Protein AF-A0A5M9MRQ1-F1 (afdb_monomer)

Nearest PDB structures (foldsee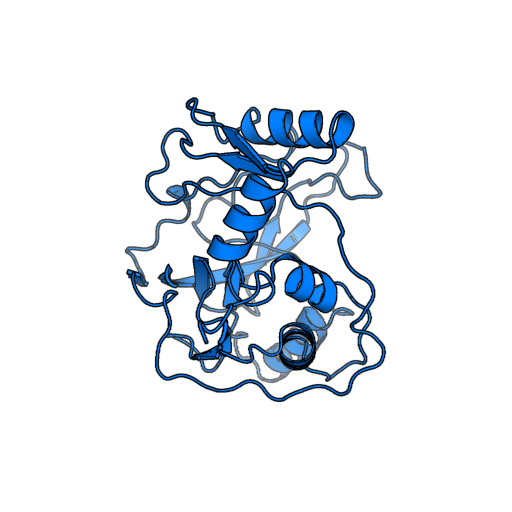k):
  7ney-assembly1_B  TM=8.720E-01  e=8.510E-22  Trichoderma atroviride IMI 206040
  7nf1-assembly1_B  TM=8.978E-01  e=4.263E-21  Trichoderma atroviride IMI 206040
  6evd-assembly1_A-2  TM=9.039E-01  e=3.731E-20  Aspergillus niger CBS 513.88
  6ev8-assembly1_A  TM=8.913E-01  e=5.086E-20  Aspergillus niger CBS 513.88
  8oeo-assembly1_A-2  TM=8.906E-01  e=6.126E-20  Aspergillus niger CBS 513.88

Foldseek 3Di:
DPPPQDLLAALVVVQVVCVVVVLEDEDADEAELEPRVLVVVVVCVVPPQGWYFAQHYPQAPQDSGDIDHDADDDDQPPDDFAAFDEDAAFQLAVDKDFDPSDDPVNDSQYDNDPLFPDDAPDPRWRFDDQDCVDLSNVVCVVCVVVVHWAKDKDFASARNPNQLVVLSVDPDDPPDDSLRSSCRVSVHRYWYADPPDRDTDHRNGSKMFTDTWDPPDWDWGTDDADPPRPDSPDDTDTGIIDDGGMMTD

Mean predicted aligned error: 10.41 Å

Sequence (249 aa):
MEDDISAARDHRQFLQELDDEGELLTITKEVDSDVELVAIVRRVYELEERALLFNNLKGCEMLDYFLSLGPRINEAKTKDPTSCQKLLTGSVKEHIIRGDDIDLTALPIPFLHEDDGGKVPVNREPAGPVIPKQDIGVIFDLWKEKVEDMPWALCFGVPSASAARMVCGMPIPKWTNEPEFISTLTNAPVNVKCETNDLWVPTNAEIVFEGIISIQETAPEGIRPNITDCSSSGRQREWRIFKVNVITY

Structure (mmCIF, N/CA/C/O backbone):
data_AF-A0A5M9MRQ1-F1
#
_entry.id   AF-A0A5M9MRQ1-F1
#
loop_
_atom_site.group_PDB
_atom_site.id
_atom_site.type_symbol
_atom_site.label_atom_id
_atom_site.label_alt_id
_atom_site.label_comp_id
_atom_site.label_asym_id
_atom_site.label_entity_id
_atom_site.label_seq_id
_atom_site.pdbx_PDB_ins_code
_atom_site.Cartn_x
_atom_site.Cartn_y
_atom_site.Cartn_z
_atom_site.occupancy
_atom_site.B_iso_or_equiv
_atom_site.auth_seq_id
_atom_site.auth_comp_id
_atom_site.auth_asym_id
_atom_site.auth_atom_id
_atom_site.pdbx_PDB_model_num
ATOM 1 N N . MET A 1 1 ? -2.745 -15.131 31.866 1.00 29.27 1 MET A N 1
ATOM 2 C CA . MET A 1 1 ? -2.026 -13.938 31.391 1.00 29.27 1 MET A CA 1
ATOM 3 C C . MET A 1 1 ? -2.348 -13.884 29.925 1.00 29.27 1 MET A C 1
ATOM 5 O O . MET A 1 1 ? -1.801 -14.688 29.187 1.00 29.27 1 MET A O 1
ATOM 9 N N . GLU A 1 2 ? -3.387 -13.130 29.582 1.00 31.34 2 GLU A N 1
ATOM 10 C CA . GLU A 1 2 ? -3.770 -12.903 28.190 1.00 31.34 2 GLU A CA 1
ATOM 11 C C . GLU A 1 2 ? -2.640 -12.116 27.532 1.00 31.34 2 GLU A C 1
ATOM 13 O O . GLU A 1 2 ? -2.171 -11.125 28.092 1.00 31.34 2 GLU A O 1
ATOM 18 N N . ASP A 1 3 ? -2.141 -12.637 26.413 1.00 35.50 3 ASP A N 1
ATOM 19 C CA . ASP A 1 3 ? -1.211 -11.927 25.550 1.00 35.50 3 ASP A CA 1
ATOM 20 C C . ASP A 1 3 ? -1.960 -10.718 24.988 1.00 35.50 3 ASP A C 1
ATOM 22 O O . ASP A 1 3 ? -2.710 -10.833 24.022 1.00 35.50 3 ASP A O 1
ATOM 26 N N . ASP A 1 4 ? -1.796 -9.576 25.650 1.00 39.16 4 ASP A N 1
ATOM 27 C CA . ASP A 1 4 ? -2.239 -8.273 25.172 1.00 39.16 4 ASP A CA 1
ATOM 28 C C . ASP A 1 4 ? -1.452 -7.987 23.884 1.00 39.16 4 ASP A C 1
ATOM 30 O O . ASP A 1 4 ? -0.292 -7.552 23.893 1.00 39.16 4 ASP A O 1
ATOM 34 N N . ILE A 1 5 ? -2.023 -8.381 22.743 1.00 49.31 5 ILE A N 1
ATOM 35 C CA . ILE A 1 5 ? -1.571 -7.885 21.446 1.00 49.31 5 ILE A CA 1
ATOM 36 C C . ILE A 1 5 ? -1.708 -6.361 21.578 1.00 49.31 5 ILE A C 1
ATOM 38 O O . ILE A 1 5 ? -2.665 -5.879 22.152 1.00 49.31 5 ILE A O 1
ATOM 42 N N . SER A 1 6 ? -0.693 -5.586 21.225 1.00 56.53 6 SER A N 1
ATOM 43 C CA . SER A 1 6 ? -0.776 -4.122 21.315 1.00 56.53 6 SER A CA 1
ATOM 44 C C . SER A 1 6 ? -1.287 -3.603 19.974 1.00 56.53 6 SER A C 1
ATOM 46 O O . SER A 1 6 ? -0.898 -4.175 18.957 1.00 56.53 6 SER A O 1
ATOM 48 N N . ALA A 1 7 ? -2.030 -2.492 19.911 1.00 53.47 7 ALA A N 1
ATOM 49 C CA . ALA A 1 7 ? -2.327 -1.799 18.647 1.00 53.47 7 ALA A CA 1
ATOM 50 C C . ALA A 1 7 ? -1.111 -1.521 17.752 1.00 53.47 7 ALA A C 1
ATOM 52 O O . ALA A 1 7 ? -1.227 -1.375 16.534 1.00 53.47 7 ALA A O 1
ATOM 53 N N . ALA A 1 8 ? 0.091 -1.480 18.329 1.00 53.47 8 ALA A N 1
ATOM 54 C CA . ALA A 1 8 ? 1.321 -1.426 17.555 1.00 53.47 8 ALA A CA 1
ATOM 55 C C . ALA A 1 8 ? 1.511 -2.658 16.647 1.00 53.47 8 ALA A C 1
ATOM 57 O O . ALA A 1 8 ? 2.372 -2.639 15.782 1.00 53.47 8 ALA A O 1
ATOM 58 N N . ARG A 1 9 ? 0.763 -3.743 16.836 1.00 59.22 9 ARG A N 1
ATOM 59 C CA . ARG A 1 9 ? 0.973 -5.047 16.198 1.00 59.22 9 ARG A CA 1
ATOM 60 C C . ARG A 1 9 ? -0.157 -5.462 15.267 1.00 59.22 9 ARG A C 1
ATOM 62 O O . ARG A 1 9 ? 0.073 -6.328 14.431 1.00 59.22 9 ARG A O 1
ATOM 69 N N . ASP A 1 10 ? -1.335 -4.860 15.399 1.00 66.88 10 ASP A N 1
ATOM 70 C CA . ASP A 1 10 ? -2.513 -5.221 14.619 1.00 66.88 10 ASP A CA 1
ATOM 71 C C . ASP A 1 10 ? -3.361 -3.991 14.282 1.00 66.88 10 ASP A C 1
ATOM 73 O O . ASP A 1 10 ? -3.614 -3.134 15.131 1.00 66.88 10 ASP A O 1
ATOM 77 N N . HIS A 1 11 ? -3.773 -3.882 13.019 1.00 69.94 11 HIS A N 1
ATOM 78 C CA . HIS A 1 11 ? -4.502 -2.712 12.552 1.00 69.94 11 HIS A CA 1
ATOM 79 C C . HIS A 1 11 ? -5.938 -2.651 13.079 1.00 69.94 11 HIS A C 1
ATOM 81 O O . HIS A 1 11 ? -6.413 -1.572 13.437 1.00 69.94 11 HIS A O 1
ATOM 87 N N . ARG A 1 12 ? -6.604 -3.804 13.180 1.00 73.12 12 ARG A N 1
ATOM 88 C CA . ARG A 1 12 ? -7.979 -3.911 13.676 1.00 73.12 12 ARG A CA 1
ATOM 89 C C . ARG A 1 12 ? -8.026 -3.623 15.166 1.00 73.12 12 ARG A C 1
ATOM 91 O O . ARG A 1 12 ? -8.925 -2.933 15.634 1.00 73.12 12 ARG A O 1
ATOM 98 N N . GLN A 1 13 ? -7.012 -4.070 15.902 1.00 71.19 13 GLN A N 1
ATOM 99 C CA . GLN A 1 13 ? -6.881 -3.706 17.306 1.00 71.19 13 GLN A CA 1
ATOM 100 C C . GLN A 1 13 ? -6.636 -2.207 17.505 1.00 71.19 13 GLN A C 1
ATOM 102 O O . GLN A 1 13 ? -7.212 -1.606 18.405 1.00 71.19 13 GLN A O 1
ATOM 107 N N . PHE A 1 14 ? -5.824 -1.585 16.650 1.00 72.38 14 PHE A N 1
ATOM 108 C CA . PHE A 1 14 ? -5.591 -0.145 16.715 1.00 72.38 14 PHE A CA 1
ATOM 109 C C . PHE A 1 14 ? -6.870 0.678 16.515 1.00 72.38 14 PHE A C 1
ATOM 111 O O . PHE A 1 14 ? -7.066 1.672 17.207 1.00 72.38 14 PHE A O 1
ATOM 118 N N . LEU A 1 15 ? -7.770 0.254 15.627 1.00 72.62 15 LEU A N 1
ATOM 119 C CA . LEU A 1 15 ? -9.094 0.873 15.519 1.00 72.62 15 LEU A CA 1
ATOM 120 C C . LEU A 1 15 ? -9.912 0.743 16.797 1.00 72.62 15 LEU A C 1
ATOM 122 O O . LEU A 1 15 ? -10.552 1.710 17.194 1.00 72.62 15 LEU A O 1
ATOM 126 N N . GLN A 1 16 ? -9.905 -0.443 17.409 1.00 75.50 16 GLN A N 1
ATOM 127 C CA . GLN A 1 16 ? -10.651 -0.682 18.637 1.00 75.50 16 GLN A CA 1
ATOM 128 C C . GLN A 1 16 ? -10.146 0.231 19.757 1.00 75.50 16 GLN A C 1
ATOM 130 O O . GLN A 1 16 ? -10.952 0.849 20.439 1.00 75.50 16 GLN A O 1
ATOM 135 N N . GLU A 1 17 ? -8.826 0.390 19.889 1.00 73.44 17 GLU A N 1
ATOM 136 C CA . GLU A 1 17 ? -8.241 1.327 20.854 1.00 73.44 17 GLU A CA 1
ATOM 137 C C . GLU A 1 17 ? -8.656 2.783 20.568 1.00 73.44 17 GLU A C 1
ATOM 139 O O . GLU A 1 17 ? -9.006 3.509 21.496 1.00 73.44 17 GLU A O 1
ATOM 144 N N . LEU A 1 18 ? -8.688 3.216 19.298 1.00 73.19 18 LEU A N 1
ATOM 145 C CA . LEU A 1 18 ? -9.178 4.556 18.944 1.00 73.19 18 LEU A CA 1
ATOM 146 C C . LEU A 1 18 ? -10.666 4.751 19.277 1.00 73.19 18 LEU A C 1
ATOM 148 O O . LEU A 1 18 ? -11.059 5.850 19.673 1.00 73.19 18 LEU A O 1
ATOM 152 N N . ASP A 1 19 ? -11.497 3.723 19.096 1.00 79.44 19 ASP A N 1
ATOM 153 C CA . ASP A 1 19 ? -12.924 3.759 19.441 1.00 79.44 19 ASP A CA 1
ATOM 154 C C . ASP A 1 19 ? -13.119 3.835 20.962 1.00 79.44 19 ASP A C 1
ATOM 156 O O . ASP A 1 19 ? -13.839 4.705 21.458 1.00 79.44 19 ASP A O 1
ATOM 160 N N . ASP A 1 20 ? -12.386 3.006 21.710 1.00 77.19 20 ASP A N 1
ATOM 161 C CA . ASP A 1 20 ? -12.406 2.970 23.174 1.00 77.19 20 ASP A CA 1
ATOM 162 C C . ASP A 1 20 ? -11.948 4.309 23.791 1.00 77.19 20 ASP A C 1
ATOM 164 O O . ASP A 1 20 ? -12.478 4.748 24.817 1.00 77.19 20 ASP A O 1
ATOM 168 N N . GLU A 1 21 ? -10.991 4.992 23.154 1.00 75.31 21 GLU A N 1
ATOM 169 C CA . GLU A 1 21 ? -10.500 6.316 23.558 1.00 75.31 21 GLU A CA 1
ATOM 170 C C . GLU A 1 21 ? -11.383 7.483 23.062 1.00 75.31 21 GLU A C 1
ATOM 172 O O . GLU A 1 21 ? -11.185 8.633 23.468 1.00 75.31 21 GLU A O 1
ATOM 177 N N . GLY A 1 22 ? -12.385 7.219 22.213 1.00 78.06 22 GLY A N 1
ATOM 178 C CA . GLY A 1 22 ? -13.244 8.249 21.619 1.00 78.06 22 GLY A CA 1
ATOM 179 C C . GLY A 1 22 ? -12.525 9.147 20.601 1.00 78.06 22 GLY A C 1
ATO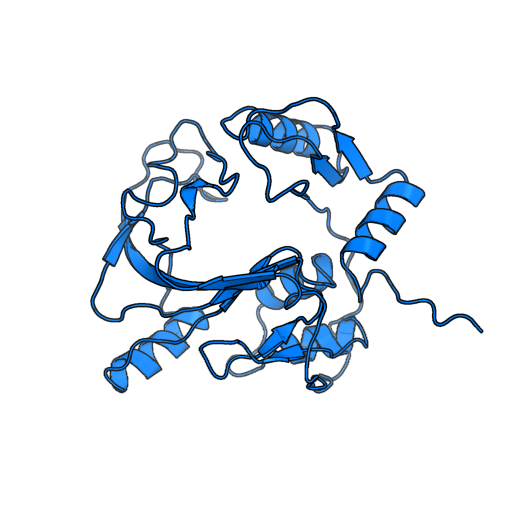M 180 O O . GLY A 1 22 ? -12.924 10.302 20.389 1.00 78.06 22 GLY A O 1
ATOM 181 N N . GLU A 1 23 ? -11.453 8.629 19.997 1.00 76.19 23 GLU A N 1
ATOM 182 C CA . GLU A 1 23 ? -10.672 9.248 18.920 1.00 76.19 23 GLU A CA 1
ATOM 183 C C . GLU A 1 23 ? -11.103 8.758 17.523 1.00 76.19 23 GLU A C 1
ATOM 185 O O . GLU A 1 23 ? -10.659 9.327 16.524 1.00 76.19 23 GLU A O 1
ATOM 190 N N . LEU A 1 24 ? -11.996 7.762 17.434 1.00 76.88 24 LEU A N 1
ATOM 191 C CA . LEU A 1 24 ? -12.578 7.259 16.185 1.00 76.88 24 LEU A CA 1
ATOM 192 C C . LEU A 1 24 ? -14.003 7.784 15.955 1.00 76.88 24 LEU A C 1
ATOM 194 O O . LEU A 1 24 ? -14.858 7.750 16.839 1.00 76.88 24 LEU A O 1
ATOM 198 N N . LEU A 1 25 ? -14.285 8.237 14.735 1.00 81.19 25 LEU A N 1
ATOM 199 C CA . LEU A 1 25 ? -15.628 8.558 14.262 1.00 81.19 25 LEU A CA 1
ATOM 200 C C . LEU A 1 25 ? -16.034 7.577 13.162 1.00 81.19 25 LEU A C 1
ATOM 202 O O . LEU A 1 25 ? -15.549 7.645 12.031 1.00 81.19 25 LEU A O 1
ATOM 206 N N . THR A 1 26 ? -16.979 6.703 13.490 1.00 84.88 26 THR A N 1
ATOM 207 C CA . THR A 1 26 ? -17.527 5.724 12.548 1.00 84.88 26 THR A CA 1
ATOM 208 C C . THR A 1 26 ? -18.715 6.304 11.781 1.00 84.88 26 THR A C 1
ATOM 210 O O . THR A 1 26 ? -19.747 6.666 12.351 1.00 84.88 26 THR A O 1
ATOM 213 N N . ILE A 1 27 ? -18.582 6.370 10.460 1.00 85.00 27 ILE A N 1
ATOM 214 C CA . ILE A 1 27 ? -19.580 6.850 9.510 1.00 85.00 27 ILE A CA 1
ATOM 215 C C . ILE A 1 27 ? -20.246 5.633 8.867 1.00 85.00 27 ILE A C 1
ATOM 217 O O . ILE A 1 27 ? -19.658 4.920 8.058 1.00 85.00 27 ILE A O 1
ATOM 221 N N . THR A 1 28 ? -21.501 5.398 9.245 1.00 87.06 28 THR A N 1
ATOM 222 C CA . THR A 1 28 ? -22.313 4.266 8.763 1.00 87.06 28 THR A CA 1
ATOM 223 C C . THR A 1 28 ? -23.277 4.639 7.641 1.00 87.06 28 THR A C 1
ATOM 225 O O . THR A 1 28 ? -23.884 3.766 7.020 1.00 87.06 28 THR A O 1
ATOM 228 N N . LYS A 1 29 ? -23.459 5.940 7.388 1.00 89.44 29 LYS A N 1
ATOM 229 C CA . LYS A 1 29 ? -24.236 6.412 6.240 1.00 89.44 29 LYS A CA 1
ATOM 230 C C . LYS A 1 29 ? -23.478 6.084 4.960 1.00 89.44 29 LYS A C 1
ATOM 232 O O . LYS A 1 29 ? -22.255 6.150 4.958 1.00 89.44 29 LYS A O 1
ATOM 237 N N . GLU A 1 30 ? -24.220 5.759 3.904 1.00 87.81 30 GLU A N 1
ATOM 238 C CA . GLU A 1 30 ? -23.642 5.624 2.568 1.00 87.81 30 GLU A CA 1
ATOM 239 C C . GLU A 1 30 ? -22.972 6.945 2.181 1.00 87.81 30 GLU A C 1
ATOM 241 O O . GLU A 1 30 ? -23.600 8.003 2.279 1.00 87.81 30 GLU A O 1
ATOM 246 N N . VAL A 1 31 ? -21.703 6.866 1.793 1.00 84.94 31 VAL A N 1
ATOM 247 C CA . VAL A 1 31 ? -20.886 7.995 1.348 1.00 84.94 31 VAL A CA 1
ATOM 248 C C . VAL A 1 31 ? -20.383 7.703 -0.059 1.00 84.94 31 VAL A C 1
ATOM 250 O O . VAL A 1 31 ? -19.938 6.592 -0.363 1.00 84.94 31 VAL A O 1
ATOM 253 N N . ASP A 1 32 ? -20.452 8.702 -0.930 1.00 82.81 32 ASP A N 1
ATOM 254 C CA . ASP A 1 32 ? -19.836 8.638 -2.247 1.00 82.81 32 ASP A CA 1
ATOM 255 C C . ASP A 1 32 ? -18.309 8.779 -2.111 1.00 82.81 32 ASP A C 1
ATOM 257 O O . ASP A 1 32 ? -17.797 9.693 -1.454 1.00 82.81 32 ASP A O 1
ATOM 261 N N . SER A 1 33 ? -17.551 7.861 -2.719 1.00 73.94 33 SER A N 1
ATOM 262 C CA . SER A 1 33 ? -16.085 7.941 -2.713 1.00 73.94 33 SER A CA 1
ATOM 263 C C . SER A 1 33 ? -15.585 9.196 -3.430 1.00 73.94 33 SER A C 1
ATOM 265 O O . SER A 1 33 ? -14.482 9.671 -3.157 1.00 73.94 33 SER A O 1
ATOM 267 N N . ASP A 1 34 ? -16.383 9.733 -4.356 1.00 71.44 34 ASP A N 1
ATOM 268 C CA . ASP A 1 34 ? -15.997 10.858 -5.190 1.00 71.44 34 ASP A CA 1
ATOM 269 C C . ASP A 1 34 ? -16.382 12.163 -4.527 1.00 71.44 34 ASP A C 1
ATOM 271 O O . ASP A 1 34 ? -17.561 12.477 -4.379 1.00 71.44 34 ASP A O 1
ATOM 275 N N . VAL A 1 35 ? -15.365 12.958 -4.187 1.00 71.38 35 VAL A N 1
ATOM 276 C CA . VAL A 1 35 ? -15.488 14.303 -3.609 1.00 71.38 35 VAL A CA 1
ATOM 277 C C . VAL A 1 35 ? -16.080 14.312 -2.194 1.00 71.38 35 VAL A C 1
ATOM 279 O O . VAL A 1 35 ? -15.499 14.958 -1.327 1.00 71.38 35 VAL A O 1
A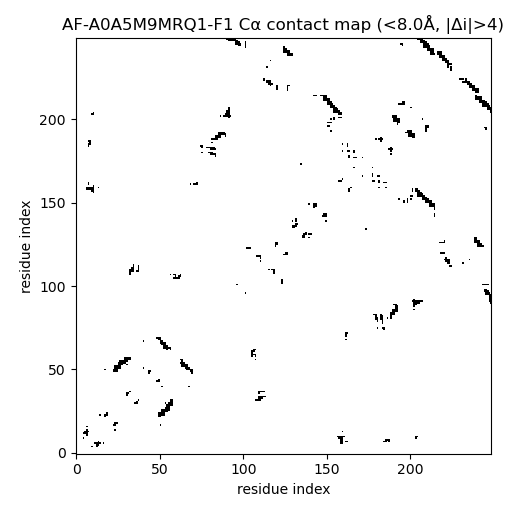TOM 282 N N . GLU A 1 36 ? -17.171 13.591 -1.914 1.00 81.00 36 GLU A N 1
ATOM 283 C CA . GLU A 1 36 ? -17.847 13.576 -0.611 1.00 81.00 36 GLU A CA 1
ATOM 284 C C . GLU A 1 36 ? -16.951 12.994 0.484 1.00 81.00 36 GLU A C 1
ATOM 286 O O . GLU A 1 36 ? -16.705 13.674 1.483 1.00 81.00 36 GLU A O 1
ATOM 291 N N . LEU A 1 37 ? -16.392 11.796 0.277 1.00 79.75 37 LEU A N 1
ATOM 292 C CA . LEU A 1 37 ? -15.438 11.187 1.210 1.00 79.75 37 LEU A CA 1
ATOM 293 C C . LEU A 1 37 ? -14.309 12.161 1.563 1.00 79.75 37 LEU A C 1
ATOM 295 O O . LEU A 1 37 ? -14.015 12.395 2.736 1.00 79.75 37 LEU A O 1
ATOM 299 N N . VAL A 1 38 ? -13.698 12.780 0.552 1.00 74.38 38 VAL A N 1
ATOM 300 C CA . VAL A 1 38 ? -12.529 13.646 0.750 1.00 74.38 38 VAL A CA 1
ATOM 301 C C . VAL A 1 38 ? -12.910 14.991 1.359 1.00 74.38 38 VAL A C 1
ATOM 303 O O . VAL A 1 38 ? -12.168 15.516 2.189 1.00 74.38 38 VAL A O 1
ATOM 306 N N . ALA A 1 39 ? -14.090 15.521 1.039 1.00 81.19 39 ALA A N 1
ATOM 307 C CA . ALA A 1 39 ? -14.635 16.705 1.688 1.00 81.19 39 ALA A CA 1
ATOM 308 C C . ALA A 1 39 ? -14.882 16.458 3.182 1.00 81.19 39 ALA A C 1
ATOM 310 O O . ALA A 1 39 ? -14.535 17.312 3.999 1.00 81.19 39 ALA A O 1
ATOM 311 N N . ILE A 1 40 ? -15.418 15.287 3.550 1.00 82.31 40 ILE A N 1
ATOM 312 C CA . ILE A 1 40 ? -15.607 14.893 4.951 1.00 82.31 40 ILE A CA 1
ATOM 313 C C . ILE A 1 40 ? -14.248 14.779 5.649 1.00 82.31 40 ILE A C 1
ATOM 315 O O . ILE A 1 40 ? -14.048 15.414 6.684 1.00 82.31 40 ILE A O 1
ATOM 319 N N . VAL A 1 41 ? -13.298 14.038 5.067 1.00 77.75 41 VAL A N 1
ATOM 320 C CA . VAL A 1 41 ? -11.943 13.863 5.622 1.00 77.75 41 VAL A CA 1
ATOM 321 C C . VAL A 1 41 ? -11.260 15.208 5.841 1.00 77.75 41 VAL A C 1
ATOM 323 O O . VAL A 1 41 ? -10.746 15.471 6.928 1.00 77.75 41 VAL A O 1
ATOM 326 N N . ARG A 1 42 ? -11.291 16.090 4.839 1.00 76.38 42 ARG A N 1
ATOM 327 C CA . ARG A 1 42 ? -10.701 17.426 4.928 1.00 76.38 42 ARG A CA 1
ATOM 328 C C . ARG A 1 42 ? -11.385 18.271 5.995 1.00 76.38 42 ARG A C 1
ATOM 330 O O . ARG A 1 42 ? -10.707 18.937 6.769 1.00 76.38 42 ARG A O 1
ATOM 337 N N . ARG A 1 43 ? -12.718 18.247 6.051 1.00 81.31 43 ARG A N 1
ATOM 338 C CA . ARG A 1 43 ? -13.480 19.040 7.016 1.00 81.31 43 ARG A CA 1
ATOM 339 C C . ARG A 1 43 ? -13.216 18.598 8.447 1.00 81.31 43 ARG A C 1
ATOM 341 O O . ARG A 1 43 ? -13.120 19.453 9.321 1.00 81.31 43 ARG A O 1
ATOM 348 N N . VAL A 1 44 ? -13.105 17.293 8.671 1.00 76.06 44 VAL A N 1
ATOM 349 C CA . VAL A 1 44 ? -12.745 16.734 9.973 1.00 76.06 44 VAL A CA 1
ATOM 350 C C . VAL A 1 44 ? -11.326 17.158 10.302 1.00 76.06 44 VAL A C 1
ATOM 352 O O . VAL A 1 44 ? -11.158 17.856 11.283 1.00 76.06 44 VAL A O 1
ATOM 355 N N . TYR A 1 45 ? -10.352 16.952 9.414 1.00 70.00 45 TYR A N 1
ATOM 356 C CA . TYR A 1 45 ? -8.977 17.415 9.635 1.00 70.00 45 TYR A CA 1
ATOM 357 C C . TYR A 1 45 ? -8.864 18.918 9.980 1.00 70.00 45 TYR A C 1
ATOM 359 O O . TYR A 1 45 ? -8.041 19.307 10.801 1.00 70.00 45 TYR A O 1
ATOM 367 N N . GLU A 1 46 ? -9.690 19.778 9.374 1.00 74.62 46 GLU A N 1
ATOM 368 C CA . GLU A 1 46 ? -9.719 21.224 9.653 1.00 74.62 46 GLU A CA 1
ATOM 369 C C . GLU A 1 46 ? -10.397 21.602 10.985 1.00 74.62 46 GLU A C 1
ATOM 371 O O . GLU A 1 46 ? -10.125 22.681 11.516 1.00 74.62 46 GLU A O 1
ATOM 376 N N . LEU A 1 47 ? -11.315 20.778 11.498 1.00 74.19 47 LEU A N 1
ATOM 377 C CA . LEU A 1 47 ? -12.139 21.093 12.672 1.00 74.19 47 LEU A CA 1
ATOM 378 C C . LEU A 1 47 ? -11.791 20.281 13.922 1.00 74.19 47 LEU A C 1
ATOM 380 O O . LEU A 1 47 ? -11.960 20.773 15.037 1.00 74.19 47 LEU A O 1
ATOM 384 N N . GLU A 1 48 ? -11.405 19.026 13.738 1.00 65.88 48 GLU A N 1
ATOM 385 C CA . GLU A 1 48 ? -11.390 17.981 14.749 1.00 65.88 48 GLU A CA 1
ATOM 386 C C . GLU A 1 48 ? -10.338 16.921 14.385 1.00 65.88 48 GLU A C 1
ATOM 388 O O . GLU A 1 48 ? -10.413 16.261 13.355 1.00 65.88 48 GLU A O 1
ATOM 393 N N . GLU A 1 49 ? -9.344 16.715 15.245 1.00 66.44 49 GLU A N 1
ATOM 394 C CA . GLU A 1 49 ? -8.230 15.786 14.989 1.00 66.44 49 GLU A CA 1
ATOM 395 C C . GLU A 1 49 ? -8.599 14.316 15.280 1.00 66.44 49 GLU A C 1
ATOM 397 O O . GLU A 1 49 ? -7.809 13.569 15.852 1.00 66.44 49 GLU A O 1
ATOM 402 N N . ARG A 1 50 ? -9.815 13.893 14.912 1.00 70.19 50 ARG A N 1
ATOM 403 C CA . ARG A 1 50 ? -10.284 12.509 15.076 1.00 70.19 50 ARG A CA 1
ATOM 404 C C . ARG A 1 50 ? -10.074 11.681 13.817 1.00 70.19 50 ARG A C 1
ATOM 406 O O . ARG A 1 50 ? -10.136 12.183 12.693 1.00 70.19 50 ARG A O 1
ATOM 413 N N . ALA A 1 51 ? -9.866 10.389 14.024 1.00 73.94 51 ALA A N 1
ATOM 414 C CA . ALA A 1 51 ? -9.812 9.414 12.957 1.00 73.94 51 ALA A CA 1
ATOM 415 C C . ALA A 1 51 ? -11.219 9.130 12.415 1.00 73.94 51 ALA A C 1
ATOM 417 O O . ALA A 1 51 ? -12.197 9.164 13.158 1.00 73.94 51 ALA A O 1
ATOM 418 N N . LEU A 1 52 ? -11.329 8.848 11.118 1.00 77.25 52 LEU A N 1
ATOM 419 C CA . LEU A 1 52 ? -12.597 8.505 10.467 1.00 77.25 52 LEU A CA 1
ATOM 420 C C . LEU A 1 52 ? -12.592 7.051 10.024 1.00 77.25 52 LEU A C 1
ATOM 422 O O . LEU A 1 52 ? -11.579 6.593 9.514 1.00 77.25 52 LEU A O 1
ATOM 426 N N . LEU A 1 53 ? -13.726 6.370 10.157 1.00 81.00 53 LEU A N 1
ATOM 427 C CA . LEU A 1 53 ? -13.955 5.031 9.620 1.00 81.00 53 LEU A CA 1
ATOM 428 C C . LEU A 1 53 ? -15.242 5.031 8.786 1.00 81.00 53 LEU A C 1
ATOM 430 O O . LEU A 1 53 ? -16.291 5.419 9.293 1.00 81.00 53 LEU A O 1
ATOM 434 N N . PHE A 1 54 ? -15.179 4.617 7.518 1.00 82.81 54 PHE A N 1
ATOM 435 C CA . PHE A 1 54 ? -16.317 4.619 6.588 1.00 82.81 54 PHE A CA 1
ATOM 436 C C . PHE A 1 54 ? -16.770 3.194 6.258 1.00 82.81 54 PHE A C 1
ATOM 438 O O . PHE A 1 54 ? -16.155 2.546 5.424 1.00 82.81 54 PHE A O 1
ATOM 445 N N . ASN A 1 55 ? -17.892 2.746 6.825 1.00 81.19 55 ASN A N 1
ATOM 446 C CA . ASN A 1 55 ? -18.374 1.362 6.663 1.00 81.19 55 ASN A CA 1
ATOM 447 C C . ASN A 1 55 ? -19.325 1.159 5.472 1.00 81.19 55 ASN A C 1
ATOM 449 O O . ASN A 1 55 ? -19.960 0.116 5.359 1.00 81.19 55 ASN A O 1
ATOM 453 N N . ASN A 1 56 ? -19.567 2.192 4.667 1.00 82.81 56 ASN A N 1
ATOM 454 C CA . ASN A 1 56 ? -20.517 2.103 3.565 1.00 82.81 56 ASN A CA 1
ATOM 455 C C . ASN A 1 56 ? -20.134 3.080 2.455 1.00 82.81 56 ASN A C 1
ATOM 457 O O . ASN A 1 56 ? -20.591 4.226 2.429 1.00 82.81 56 ASN A O 1
ATOM 461 N N . LEU A 1 57 ? -19.259 2.625 1.560 1.00 80.31 57 LEU A N 1
ATOM 462 C CA . LEU A 1 57 ? -18.884 3.370 0.367 1.00 80.31 57 LEU A CA 1
ATOM 463 C C . LEU A 1 57 ? -19.697 2.887 -0.826 1.00 80.31 57 LEU A C 1
ATOM 465 O O . LEU A 1 57 ? -19.731 1.703 -1.164 1.00 80.31 57 LEU A O 1
ATOM 469 N N . LYS A 1 58 ? -20.352 3.836 -1.486 1.00 80.06 58 LYS A N 1
ATOM 470 C CA . LYS A 1 58 ? -21.238 3.563 -2.611 1.00 80.06 58 LYS A CA 1
ATOM 471 C C . LYS A 1 58 ? -20.505 2.822 -3.732 1.00 80.06 58 LYS A C 1
ATOM 473 O O . LYS A 1 58 ? -19.508 3.302 -4.263 1.00 80.06 58 LYS A O 1
ATOM 478 N N . GLY A 1 59 ? -21.050 1.673 -4.133 1.00 71.06 59 GLY A N 1
ATOM 479 C CA . GLY A 1 59 ? -20.501 0.864 -5.225 1.00 71.06 59 GLY A CA 1
ATOM 480 C C . GLY A 1 59 ? -19.230 0.090 -4.867 1.00 71.06 59 GLY A C 1
ATOM 481 O O . GLY A 1 59 ? -18.565 -0.400 -5.775 1.00 71.06 59 GLY A O 1
ATOM 482 N N . CYS A 1 60 ? -18.894 -0.031 -3.579 1.00 64.88 60 CYS A N 1
ATOM 483 C CA . CYS A 1 60 ? -17.766 -0.824 -3.109 1.00 64.88 60 CYS A CA 1
ATOM 484 C C . CYS A 1 60 ? -18.211 -1.936 -2.170 1.00 64.88 60 CYS A C 1
ATOM 486 O O . CYS A 1 60 ? -18.794 -1.686 -1.123 1.00 64.88 60 CYS A O 1
ATOM 488 N N . GLU A 1 61 ? -17.889 -3.171 -2.550 1.00 58.28 61 GLU A N 1
ATOM 489 C CA . GLU A 1 61 ? -18.118 -4.362 -1.723 1.00 58.28 61 GLU A CA 1
ATOM 490 C C . GLU A 1 61 ? -16.850 -4.805 -0.974 1.00 58.28 61 GLU A C 1
ATOM 492 O O . GLU A 1 61 ? -16.926 -5.637 -0.078 1.00 58.28 61 GLU A O 1
ATOM 497 N N . MET A 1 62 ? -15.677 -4.276 -1.353 1.00 51.34 62 MET A N 1
ATOM 498 C CA . MET A 1 62 ? -14.372 -4.780 -0.899 1.00 51.34 62 MET A CA 1
ATOM 499 C C . MET A 1 62 ? -13.787 -4.020 0.304 1.00 51.34 62 MET A C 1
ATOM 501 O O . MET A 1 62 ? -12.899 -4.542 0.968 1.00 51.34 62 MET A O 1
ATOM 505 N N . LEU A 1 63 ? -14.230 -2.789 0.586 1.00 50.59 63 LEU A N 1
ATOM 506 C CA . LEU A 1 63 ? -13.531 -1.888 1.510 1.00 50.59 63 LEU A CA 1
ATOM 507 C C . LEU A 1 63 ? -14.503 -1.067 2.364 1.00 50.59 63 LEU A C 1
ATOM 509 O O . LEU A 1 63 ? -14.949 0.005 1.958 1.00 50.59 63 LEU A O 1
ATOM 513 N N . ASP A 1 64 ? -14.717 -1.527 3.595 1.00 46.59 64 ASP A N 1
ATOM 514 C CA . ASP A 1 64 ? -15.357 -0.775 4.688 1.00 46.59 64 ASP A CA 1
ATOM 515 C C . ASP A 1 64 ? -14.378 0.216 5.356 1.00 46.59 64 ASP A C 1
ATOM 517 O O . ASP A 1 64 ? -14.492 0.528 6.542 1.00 46.59 64 ASP A O 1
ATOM 521 N N . TYR A 1 65 ? -13.322 0.643 4.649 1.00 52.69 65 TYR A N 1
ATOM 522 C CA . TYR A 1 65 ? -12.116 1.063 5.349 1.00 52.69 65 TYR A CA 1
ATOM 523 C C . TYR A 1 65 ? -11.302 2.171 4.674 1.00 52.69 65 TYR A C 1
ATOM 525 O O . TYR A 1 65 ? -10.453 1.934 3.815 1.00 52.69 65 TYR A O 1
ATOM 533 N N . PHE A 1 66 ? -11.500 3.407 5.137 1.00 48.44 66 PHE A N 1
ATOM 534 C CA . PHE A 1 66 ? -10.572 4.515 4.914 1.00 48.44 66 PHE A CA 1
ATOM 535 C C . PHE A 1 66 ? -10.319 5.242 6.234 1.00 48.44 66 PHE A C 1
ATOM 537 O O . PHE A 1 66 ? -11.245 5.831 6.785 1.00 48.44 66 PHE A O 1
ATOM 544 N N . LEU A 1 67 ? -9.072 5.210 6.716 1.00 48.94 67 LEU A N 1
ATOM 545 C CA . LEU A 1 67 ? -8.661 5.776 8.001 1.00 48.94 67 LEU A CA 1
ATOM 546 C C . LEU A 1 67 ? -7.658 6.921 7.813 1.00 48.94 67 LEU A C 1
ATOM 548 O O . LEU A 1 67 ? -6.566 6.733 7.274 1.00 48.94 67 LEU A O 1
ATOM 552 N N . SER A 1 68 ? -8.016 8.107 8.305 1.00 44.19 68 SER A N 1
ATOM 553 C CA . SER A 1 68 ? -7.089 9.229 8.502 1.00 44.19 68 SER A CA 1
ATOM 554 C C . SER A 1 68 ? -6.573 9.192 9.939 1.00 44.19 68 SER A C 1
ATOM 556 O O . SER A 1 68 ? -7.385 9.141 10.857 1.00 44.19 68 SER A O 1
ATOM 558 N N . LEU A 1 69 ? -5.254 9.205 10.153 1.00 47.81 69 LEU A N 1
ATOM 559 C CA . LEU A 1 69 ? -4.654 9.093 11.490 1.00 47.81 69 LEU A CA 1
ATOM 560 C C . LEU A 1 69 ? -3.790 10.286 11.874 1.00 47.81 69 LEU A C 1
ATOM 562 O O . LEU A 1 69 ? -2.934 10.719 11.100 1.00 47.81 69 LEU A O 1
ATOM 566 N N . GLY A 1 70 ? -3.995 10.755 13.109 1.00 39.94 70 GLY A N 1
ATOM 567 C CA . GLY A 1 70 ? -3.164 11.745 13.790 1.00 39.94 70 GLY A CA 1
ATOM 568 C C . GLY A 1 70 ? -1.841 11.168 14.335 1.00 39.94 70 GLY A C 1
ATOM 569 O O . GLY A 1 70 ? -1.644 9.950 14.374 1.00 39.94 70 GLY A O 1
ATOM 570 N N . PRO A 1 71 ? -0.888 12.028 14.740 1.00 38.06 71 PRO A N 1
ATOM 571 C CA . PRO A 1 71 ? 0.462 11.614 15.118 1.00 38.06 71 PRO A CA 1
ATOM 572 C C . PRO A 1 71 ? 0.591 11.273 16.618 1.00 38.06 71 PRO A C 1
ATOM 574 O O . PRO A 1 71 ? 0.658 12.169 17.452 1.00 38.06 71 PRO A O 1
ATOM 577 N N . ARG A 1 72 ? 0.754 9.992 16.985 1.00 42.50 72 ARG A N 1
ATOM 578 C CA . ARG A 1 72 ? 1.187 9.578 18.345 1.00 42.50 72 ARG A CA 1
ATOM 579 C C . ARG A 1 72 ? 2.553 8.898 18.334 1.00 42.50 72 ARG A C 1
ATOM 581 O O . ARG A 1 72 ? 2.588 7.675 18.283 1.00 42.50 72 ARG A O 1
ATOM 588 N N . ILE A 1 73 ? 3.689 9.619 18.336 1.00 46.72 73 ILE A N 1
ATOM 589 C CA . ILE A 1 73 ? 5.009 8.940 18.313 1.00 46.72 73 ILE A CA 1
ATOM 590 C C . ILE A 1 73 ? 6.144 9.733 18.982 1.00 46.72 73 ILE A C 1
ATOM 592 O O . ILE A 1 73 ? 6.372 10.891 18.630 1.00 46.72 73 ILE A O 1
ATOM 596 N N . ASN A 1 74 ? 6.927 9.075 19.866 1.00 39.03 74 ASN A N 1
ATOM 597 C CA . ASN A 1 74 ? 8.280 9.538 20.233 1.00 39.03 74 ASN A CA 1
ATOM 598 C C . ASN A 1 74 ? 9.295 8.524 20.843 1.00 39.03 74 ASN A C 1
ATOM 600 O O . ASN A 1 74 ? 10.264 8.966 21.454 1.00 39.03 74 ASN A O 1
ATOM 604 N N . GLU A 1 75 ? 9.187 7.197 20.659 1.00 45.34 75 GLU A N 1
ATOM 605 C CA . GLU A 1 75 ? 10.100 6.240 21.350 1.00 45.34 75 GLU A CA 1
ATOM 606 C C . GLU A 1 75 ? 11.041 5.388 20.463 1.00 45.34 75 GLU A C 1
ATOM 608 O O . GLU A 1 75 ? 11.860 4.630 20.981 1.00 45.34 75 GLU A O 1
ATOM 613 N N . ALA A 1 76 ? 11.002 5.524 19.132 1.00 44.59 76 ALA A N 1
ATOM 614 C CA . ALA A 1 76 ? 11.743 4.633 18.219 1.00 44.59 76 ALA A CA 1
ATOM 615 C C . ALA A 1 76 ? 13.249 4.876 18.104 1.00 44.59 76 ALA A C 1
ATOM 617 O O . ALA A 1 76 ? 14.017 3.965 17.808 1.00 44.59 76 ALA A O 1
ATOM 618 N N . LYS A 1 77 ? 13.666 6.140 18.222 1.00 46.34 77 LYS A N 1
ATOM 619 C CA . LYS A 1 77 ? 14.924 6.618 17.620 1.00 46.34 77 LYS A CA 1
ATOM 620 C C . LYS A 1 77 ? 16.191 6.102 18.309 1.00 46.34 77 LYS A C 1
ATOM 622 O O . LYS A 1 77 ? 17.283 6.357 17.816 1.00 46.34 77 LYS A O 1
ATOM 627 N N . THR A 1 78 ? 16.057 5.438 19.452 1.00 52.03 78 THR A N 1
ATOM 628 C CA . THR A 1 78 ? 17.170 5.075 20.339 1.00 52.03 78 THR A CA 1
ATOM 629 C C . THR A 1 78 ? 17.392 3.569 20.473 1.00 52.03 78 THR A C 1
ATOM 631 O O . THR A 1 78 ? 18.277 3.172 21.227 1.00 52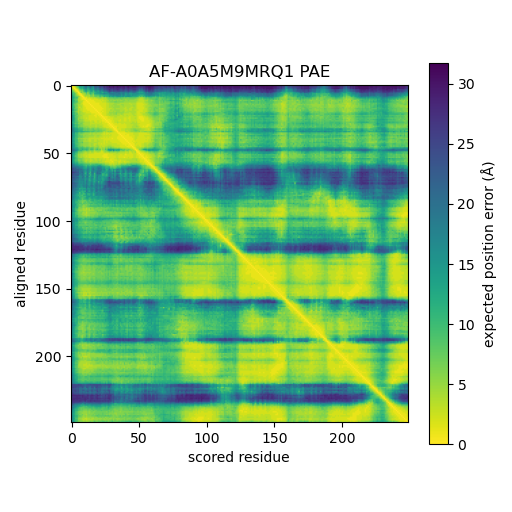.03 78 THR A O 1
ATOM 634 N N . LYS A 1 79 ? 16.610 2.730 19.779 1.00 56.09 79 LYS A N 1
ATOM 635 C CA . LYS A 1 79 ? 16.672 1.263 19.887 1.00 56.09 79 LYS A CA 1
ATOM 636 C C . LYS A 1 79 ? 17.293 0.637 18.635 1.00 56.09 79 LYS A C 1
ATOM 638 O O . LYS A 1 79 ? 17.060 1.116 17.527 1.00 56.09 79 LYS A O 1
ATOM 643 N N . ASP A 1 80 ? 18.040 -0.450 18.819 1.00 60.78 80 ASP A N 1
ATOM 644 C CA . ASP A 1 80 ? 18.631 -1.208 17.712 1.00 60.78 80 ASP A CA 1
ATOM 645 C C . ASP A 1 80 ? 17.554 -1.953 16.887 1.00 60.78 80 ASP A C 1
ATOM 647 O O . ASP A 1 80 ? 16.560 -2.421 17.459 1.00 60.78 80 ASP A O 1
ATOM 651 N N . PRO A 1 81 ? 17.717 -2.082 15.553 1.00 57.66 81 PRO A N 1
ATOM 652 C CA . PRO A 1 81 ? 16.800 -2.830 14.689 1.00 57.66 81 PRO A CA 1
ATOM 653 C C . PRO A 1 81 ? 16.694 -4.319 15.069 1.00 57.66 81 PRO A C 1
ATOM 655 O O . PRO A 1 81 ? 17.692 -4.976 15.361 1.00 57.66 81 PRO A O 1
ATOM 658 N N . THR A 1 82 ? 15.480 -4.865 15.032 1.00 63.69 82 THR A N 1
ATOM 659 C CA . THR A 1 82 ? 15.148 -6.254 15.362 1.00 63.69 82 THR A CA 1
ATOM 660 C C . THR A 1 82 ? 14.718 -6.944 14.081 1.00 63.69 82 THR A C 1
ATOM 662 O O . THR A 1 82 ? 13.896 -6.425 13.329 1.00 63.69 82 THR A O 1
ATOM 665 N N . SER A 1 83 ? 15.271 -8.127 13.820 1.00 67.81 83 SER A N 1
ATOM 666 C CA . SER A 1 83 ? 15.000 -8.847 12.576 1.00 67.81 83 SER A CA 1
ATOM 667 C C . SER A 1 83 ? 13.545 -9.320 12.481 1.00 67.81 83 SER A C 1
ATOM 669 O O . SER A 1 83 ? 12.978 -9.814 13.460 1.00 67.81 83 SER A O 1
ATOM 671 N N . CYS A 1 84 ? 12.964 -9.214 11.281 1.00 68.38 84 CYS A N 1
ATOM 672 C CA . CYS A 1 84 ? 11.629 -9.721 10.980 1.00 68.38 84 CYS A CA 1
ATOM 673 C C . CYS A 1 84 ? 11.586 -11.263 11.049 1.00 68.38 84 CYS A C 1
ATOM 675 O O . CYS A 1 84 ? 12.341 -11.950 10.358 1.00 68.38 84 CYS A O 1
ATOM 677 N N . GLN A 1 85 ? 10.662 -11.821 11.827 1.00 75.62 85 GLN A N 1
ATOM 678 C CA . GLN A 1 85 ? 10.232 -13.211 11.736 1.00 75.62 85 GLN A CA 1
ATOM 679 C C . GLN A 1 85 ? 9.479 -13.464 10.425 1.00 75.62 85 GLN A C 1
ATOM 681 O O . GLN A 1 85 ? 8.629 -12.694 9.977 1.00 75.62 85 GLN A O 1
ATOM 686 N N . LYS A 1 86 ? 9.796 -14.601 9.813 1.00 81.62 86 LYS A N 1
ATOM 687 C CA . LYS A 1 86 ? 9.199 -15.054 8.560 1.00 81.62 86 LYS A CA 1
ATOM 688 C C . LYS A 1 86 ? 8.163 -16.119 8.872 1.00 81.62 86 LYS A C 1
ATOM 690 O O . LYS A 1 86 ? 8.517 -17.179 9.387 1.00 81.62 86 LYS A O 1
ATOM 695 N N . LEU A 1 87 ? 6.905 -15.832 8.565 1.00 80.88 87 LEU A N 1
ATOM 696 C CA . LEU A 1 87 ? 5.798 -16.766 8.717 1.00 80.88 87 LEU A CA 1
ATOM 697 C C . LEU A 1 87 ? 5.438 -17.413 7.379 1.00 80.88 87 LEU A C 1
ATOM 699 O O . LEU A 1 87 ? 5.727 -16.890 6.302 1.00 80.88 87 LEU A O 1
ATOM 703 N N . LEU A 1 88 ? 4.802 -18.582 7.471 1.00 81.31 88 LEU A N 1
ATOM 704 C CA . LEU A 1 88 ? 4.291 -19.319 6.314 1.00 81.31 88 LEU A CA 1
ATOM 705 C C . LEU A 1 88 ? 3.025 -18.680 5.725 1.00 81.31 88 LEU A C 1
ATOM 707 O O . LEU A 1 88 ? 2.800 -18.799 4.527 1.00 81.31 88 LEU A O 1
ATOM 711 N N . THR A 1 89 ? 2.196 -18.040 6.552 1.00 84.50 89 THR A N 1
ATOM 712 C CA . THR A 1 89 ? 0.918 -17.430 6.154 1.00 84.50 89 THR A CA 1
ATOM 713 C C . THR A 1 89 ? 0.517 -16.313 7.132 1.00 84.50 89 THR A C 1
ATOM 715 O O . THR A 1 89 ? 1.177 -16.137 8.159 1.00 84.50 89 THR A O 1
ATOM 718 N N . GLY A 1 90 ? -0.532 -15.559 6.803 1.00 83.12 90 GLY A N 1
ATOM 719 C CA . GLY A 1 90 ? -1.085 -14.434 7.566 1.00 83.12 90 GLY A CA 1
ATOM 720 C C . GLY A 1 90 ? -2.511 -14.109 7.111 1.00 83.12 90 GLY A C 1
ATOM 721 O O . GLY A 1 90 ? -2.942 -14.639 6.087 1.00 83.12 90 GLY A O 1
ATOM 722 N N . SER A 1 91 ? -3.227 -13.242 7.836 1.00 84.12 91 SER A N 1
ATOM 723 C CA . SER A 1 91 ? -4.605 -12.852 7.481 1.00 84.12 91 SER A CA 1
ATOM 724 C C . SER A 1 91 ? -4.683 -12.189 6.106 1.00 84.12 91 SER A C 1
ATOM 726 O O . SER A 1 91 ? -5.619 -12.432 5.364 1.00 84.12 91 SER A O 1
ATOM 728 N N . VAL A 1 92 ? -3.626 -11.480 5.698 1.00 84.75 92 VAL A N 1
ATOM 729 C CA . VAL A 1 92 ? -3.487 -10.884 4.357 1.00 84.75 92 VAL A CA 1
ATOM 730 C C . VAL A 1 92 ? -3.577 -11.898 3.207 1.00 84.75 92 VAL A C 1
ATOM 732 O O . VAL A 1 92 ? -3.588 -11.511 2.045 1.00 84.75 92 VAL A O 1
ATOM 735 N N . LYS A 1 93 ? -3.547 -13.205 3.496 1.00 88.25 93 LYS A N 1
ATOM 736 C CA . LYS A 1 93 ? -3.621 -14.297 2.516 1.00 88.25 93 LYS A CA 1
ATOM 737 C C . LYS A 1 93 ? -4.984 -15.006 2.512 1.00 88.25 93 LYS A C 1
ATOM 739 O O . LYS A 1 93 ? -5.089 -16.065 1.892 1.00 88.25 93 LYS A O 1
ATOM 744 N N . GLU A 1 94 ? -5.994 -14.476 3.205 1.00 87.94 94 GLU A N 1
ATOM 745 C CA . GLU A 1 94 ? -7.343 -15.061 3.287 1.00 87.94 94 GLU A CA 1
ATOM 746 C C . GLU A 1 94 ? -8.063 -15.036 1.932 1.00 87.94 94 GLU A C 1
ATOM 748 O O . GLU A 1 94 ? -8.641 -16.047 1.514 1.00 87.94 94 GLU A O 1
ATOM 753 N N . HIS A 1 95 ? -7.945 -13.931 1.198 1.00 89.19 95 HIS A N 1
ATOM 754 C CA . HIS A 1 95 ? -8.467 -13.762 -0.150 1.00 89.19 95 HIS A CA 1
ATOM 755 C C . HIS A 1 95 ? -7.339 -13.446 -1.132 1.00 89.19 95 HIS A C 1
ATOM 757 O O . HIS A 1 95 ? -6.413 -12.694 -0.837 1.00 89.19 95 HIS A O 1
ATOM 763 N N . ILE A 1 96 ? -7.389 -14.051 -2.325 1.00 90.56 96 ILE A N 1
ATOM 764 C CA . ILE A 1 96 ? -6.371 -13.853 -3.363 1.00 90.56 96 ILE A CA 1
ATOM 765 C C . ILE A 1 96 ? -7.036 -13.732 -4.733 1.00 90.56 96 ILE A C 1
ATOM 767 O O . ILE A 1 96 ? -7.678 -14.673 -5.199 1.00 90.56 96 ILE A O 1
ATOM 771 N N . ILE A 1 97 ? -6.805 -12.607 -5.405 1.00 88.19 97 ILE A N 1
ATOM 772 C CA . ILE A 1 97 ? -7.241 -12.321 -6.776 1.00 88.19 97 ILE A CA 1
ATOM 773 C C . ILE A 1 97 ? -6.002 -12.293 -7.672 1.00 88.19 97 ILE A C 1
ATOM 775 O O . ILE A 1 97 ? -4.987 -11.697 -7.308 1.00 88.19 97 ILE A O 1
ATOM 779 N N . ARG A 1 98 ? -6.047 -12.953 -8.835 1.00 90.50 98 ARG A N 1
ATOM 780 C CA . ARG A 1 98 ? -4.891 -13.083 -9.738 1.00 90.50 98 ARG A CA 1
ATOM 781 C C . ARG A 1 98 ? -5.257 -12.729 -11.177 1.00 90.50 98 ARG A C 1
ATOM 783 O O . ARG A 1 98 ? -6.343 -13.069 -11.632 1.00 90.50 98 ARG A O 1
ATOM 790 N N . GLY A 1 99 ? -4.302 -12.157 -11.910 1.00 79.50 99 GLY A N 1
ATOM 791 C CA . GLY A 1 99 ? -4.386 -12.008 -13.367 1.00 79.50 99 GLY A CA 1
ATOM 792 C C . GLY A 1 99 ? -5.627 -11.243 -13.832 1.00 79.50 99 GLY A C 1
ATOM 793 O O . GLY A 1 99 ? -5.895 -10.149 -13.345 1.00 79.50 99 GLY A O 1
ATOM 794 N N . ASP A 1 100 ? -6.378 -11.825 -14.770 1.00 82.00 100 ASP A N 1
ATOM 795 C CA . ASP A 1 100 ? -7.514 -11.173 -15.441 1.00 82.00 100 ASP A CA 1
ATOM 796 C C . ASP A 1 100 ? -8.709 -10.878 -14.517 1.00 82.00 100 ASP A C 1
ATOM 798 O O . ASP A 1 100 ? -9.538 -10.028 -14.851 1.00 82.00 100 ASP A O 1
ATOM 802 N N . ASP A 1 101 ? -8.780 -11.537 -13.354 1.00 84.00 101 ASP A N 1
ATOM 803 C CA . ASP A 1 101 ? -9.814 -11.294 -12.340 1.00 84.00 101 ASP A CA 1
ATOM 804 C C . ASP A 1 101 ? -9.562 -9.996 -11.550 1.00 84.00 101 ASP A C 1
ATOM 806 O O . ASP A 1 101 ? -10.408 -9.561 -10.768 1.00 84.00 101 ASP A O 1
ATOM 810 N N . ILE A 1 102 ? -8.396 -9.363 -11.735 1.00 83.56 102 ILE A N 1
ATOM 811 C CA . ILE A 1 102 ? -8.059 -8.099 -11.083 1.00 83.56 102 ILE A CA 1
ATOM 812 C C . ILE A 1 102 ? -8.796 -6.954 -11.770 1.00 83.56 102 ILE A C 1
ATOM 814 O O . ILE A 1 102 ? -8.487 -6.556 -12.896 1.00 83.56 102 ILE A O 1
ATO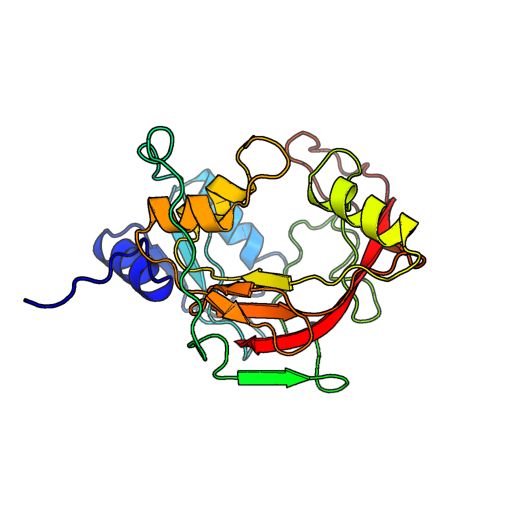M 818 N N . ASP A 1 103 ? -9.725 -6.360 -11.028 1.00 80.38 103 ASP A N 1
ATOM 819 C CA . ASP A 1 103 ? -10.390 -5.125 -11.408 1.00 80.38 103 ASP A CA 1
ATOM 820 C C . ASP A 1 103 ? -10.135 -4.027 -10.370 1.00 80.38 103 ASP A C 1
ATOM 822 O O . ASP A 1 103 ? -10.846 -3.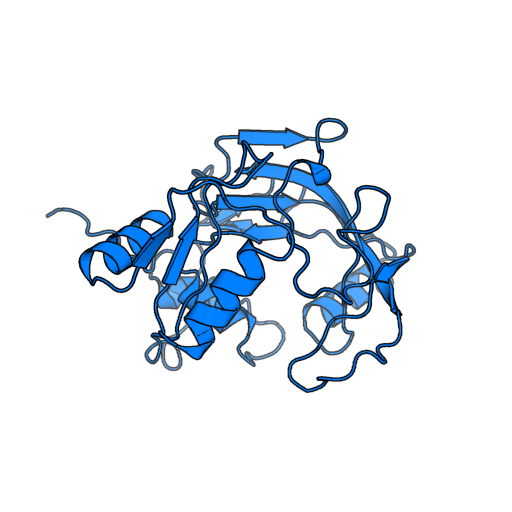894 -9.376 1.00 80.38 103 ASP A O 1
ATOM 826 N N . LEU A 1 104 ? -9.117 -3.198 -10.621 1.00 76.50 104 LEU A N 1
ATOM 827 C CA . LEU A 1 104 ? -8.811 -2.046 -9.765 1.00 76.50 104 LEU A CA 1
ATOM 828 C C . LEU A 1 104 ? -9.921 -0.985 -9.767 1.00 76.50 104 LEU A C 1
ATOM 830 O O . LEU A 1 104 ? -9.922 -0.121 -8.894 1.00 76.50 104 LEU A O 1
ATOM 834 N N . THR A 1 105 ? -10.855 -1.022 -10.724 1.00 73.25 105 THR A N 1
ATOM 835 C CA . THR A 1 105 ? -11.985 -0.079 -10.759 1.00 73.25 105 THR A CA 1
ATOM 836 C C . THR A 1 105 ? -13.080 -0.430 -9.755 1.00 73.25 105 THR A C 1
ATOM 838 O O . THR A 1 105 ? -13.897 0.429 -9.436 1.00 73.25 105 THR A O 1
ATOM 841 N N . ALA A 1 106 ? -13.059 -1.652 -9.213 1.00 71.94 106 ALA A N 1
ATOM 842 C CA . ALA A 1 106 ? -13.941 -2.081 -8.132 1.00 71.94 106 ALA A CA 1
ATOM 843 C C . ALA A 1 106 ? -13.495 -1.570 -6.747 1.00 71.94 106 ALA A C 1
ATOM 845 O O . ALA A 1 106 ? -14.220 -1.740 -5.769 1.00 71.94 106 ALA A O 1
ATOM 846 N N . LEU A 1 107 ? -12.308 -0.959 -6.647 1.00 69.81 107 LEU A N 1
ATOM 847 C CA . LEU A 1 107 ? -11.806 -0.357 -5.413 1.00 69.81 107 LEU A CA 1
ATOM 848 C C . LEU A 1 107 ? -12.319 1.088 -5.260 1.00 69.81 107 LEU A C 1
ATOM 850 O O . LEU A 1 107 ? -12.372 1.817 -6.256 1.00 69.81 107 LEU A O 1
ATOM 854 N N . PRO A 1 108 ? -12.600 1.559 -4.027 1.00 65.25 108 PRO A N 1
ATOM 855 C CA . PRO A 1 108 ? -13.062 2.919 -3.760 1.00 65.25 108 PRO A CA 1
ATOM 856 C C . PRO A 1 108 ? -11.881 3.885 -3.824 1.00 65.25 108 PRO A C 1
ATOM 858 O O . PRO A 1 108 ? -11.440 4.416 -2.810 1.00 65.25 108 PRO A O 1
ATOM 861 N N . ILE A 1 109 ? -11.308 4.083 -5.009 1.00 69.12 109 ILE A N 1
ATOM 862 C CA . ILE A 1 109 ? -10.204 5.021 -5.207 1.00 69.12 109 ILE A CA 1
ATOM 863 C C . ILE A 1 109 ? -10.819 6.416 -5.379 1.00 69.12 109 ILE A C 1
ATOM 865 O O . ILE A 1 109 ? -11.401 6.680 -6.438 1.00 69.12 109 ILE A O 1
ATOM 869 N N . PRO A 1 110 ? -10.734 7.306 -4.370 1.00 60.34 110 PRO A N 1
ATOM 870 C CA . PRO A 1 110 ? -11.419 8.588 -4.423 1.00 60.34 110 PRO A CA 1
ATOM 871 C C . PRO A 1 110 ? -10.700 9.554 -5.369 1.00 60.34 110 PRO A C 1
ATOM 873 O O . PRO A 1 110 ? -9.474 9.513 -5.514 1.00 60.34 110 PRO A O 1
ATOM 876 N N . PHE A 1 111 ? -11.451 10.492 -5.945 1.00 63.78 111 PHE A N 1
ATOM 877 C CA . PHE A 1 111 ? -10.862 11.764 -6.366 1.00 63.78 111 PHE A CA 1
ATOM 878 C C . PHE A 1 111 ? -10.487 12.554 -5.114 1.00 63.78 111 PHE A C 1
ATOM 880 O O . PHE A 1 111 ? -11.348 12.812 -4.273 1.00 63.78 111 PHE A O 1
ATOM 887 N N . LEU A 1 112 ? -9.215 12.934 -4.983 1.00 62.62 112 LEU A N 1
ATOM 888 C CA . LEU A 1 112 ? -8.747 13.721 -3.843 1.00 62.62 112 LEU A CA 1
ATOM 889 C C . LEU A 1 112 ? -9.114 15.198 -4.011 1.00 62.62 112 LEU A C 1
ATOM 891 O O . LEU A 1 112 ? -9.422 15.880 -3.036 1.00 62.62 112 LEU A O 1
ATOM 895 N N . HIS A 1 113 ? -9.115 15.690 -5.247 1.00 61.75 113 HIS A N 1
ATOM 896 C CA . HIS A 1 113 ? -9.487 17.060 -5.580 1.00 61.75 113 HIS A CA 1
ATOM 897 C C . HIS A 1 113 ? -10.298 17.097 -6.875 1.00 61.75 113 HIS A C 1
ATOM 899 O O . HIS A 1 113 ? -10.149 16.234 -7.736 1.00 61.75 113 HIS A O 1
ATOM 905 N N . GLU A 1 114 ? -11.131 18.128 -7.032 1.00 61.66 114 GLU A N 1
ATOM 906 C CA . GLU A 1 114 ? -11.929 18.343 -8.251 1.00 61.66 114 GLU A CA 1
ATOM 907 C C . GLU A 1 114 ? -11.053 18.486 -9.510 1.00 61.66 114 GLU A C 1
ATOM 909 O O . GLU A 1 114 ? -11.463 18.079 -10.594 1.00 61.66 114 GLU A O 1
ATOM 914 N N . ASP A 1 115 ? -9.834 19.013 -9.350 1.00 63.12 115 ASP A N 1
ATOM 915 C CA . ASP A 1 115 ? -8.863 19.238 -10.430 1.00 63.12 115 ASP A CA 1
ATOM 916 C C . ASP A 1 115 ? -7.948 18.025 -10.708 1.00 63.12 115 ASP A C 1
ATOM 918 O O . ASP A 1 115 ? -7.035 18.117 -11.537 1.00 63.12 115 ASP A O 1
ATOM 922 N N . ASP A 1 116 ? -8.143 16.894 -10.018 1.00 61.97 116 ASP A N 1
ATOM 923 C CA . ASP A 1 116 ? -7.304 15.711 -10.212 1.00 61.97 116 ASP A CA 1
ATOM 924 C C . ASP A 1 116 ? -7.450 15.179 -11.650 1.00 61.97 116 ASP A C 1
ATOM 926 O O . ASP A 1 116 ? -8.547 14.918 -12.146 1.00 61.97 116 ASP A O 1
ATOM 930 N N . GLY A 1 117 ? -6.318 14.955 -12.326 1.00 57.31 117 GLY A N 1
ATOM 931 C CA . GLY A 1 117 ? -6.266 14.561 -13.746 1.00 57.31 117 GLY A CA 1
ATOM 932 C C . GLY A 1 117 ? -6.799 13.159 -14.090 1.00 57.31 117 GLY A C 1
ATOM 933 O O . GLY A 1 117 ? -6.590 12.699 -15.213 1.00 57.31 117 GLY A O 1
ATOM 934 N N . GLY A 1 118 ? -7.451 12.477 -13.146 1.00 57.22 118 GLY A N 1
ATOM 935 C CA . GLY A 1 118 ? -8.095 11.176 -13.320 1.00 57.22 118 GLY A CA 1
ATOM 936 C C . GLY A 1 118 ? -7.934 10.254 -12.108 1.00 57.22 118 GLY A C 1
ATOM 937 O O . GLY A 1 118 ? -6.893 10.244 -11.453 1.00 57.22 118 GLY A O 1
ATOM 938 N N . LYS A 1 119 ? -8.948 9.417 -11.854 1.00 56.31 119 LYS A N 1
ATOM 939 C CA . LYS A 1 119 ? -8.759 8.126 -11.171 1.00 56.31 119 LYS A CA 1
ATOM 940 C C . LYS A 1 119 ? -7.790 7.304 -12.018 1.00 56.31 119 LYS A C 1
ATOM 942 O O . LYS A 1 119 ? -7.872 7.427 -13.236 1.00 56.31 119 LYS A O 1
ATOM 947 N N . VAL A 1 120 ? -6.885 6.548 -11.382 1.00 51.09 120 VAL A N 1
ATOM 948 C CA . VAL A 1 120 ? -5.930 5.568 -11.963 1.00 51.09 120 VAL A CA 1
ATOM 949 C C . VAL A 1 120 ? -6.046 5.442 -13.492 1.00 51.09 120 VAL A C 1
ATOM 951 O O . VAL A 1 120 ? -7.108 5.024 -13.956 1.00 51.09 120 VAL A O 1
ATOM 954 N N . PRO A 1 121 ? -5.010 5.801 -14.280 1.00 45.56 121 PRO A N 1
ATOM 955 C CA . PRO A 1 121 ? -5.167 6.058 -15.705 1.00 45.56 121 PRO A CA 1
ATOM 956 C C . PRO A 1 121 ? -5.891 4.912 -16.409 1.00 45.56 121 PRO A C 1
ATOM 958 O O . PRO A 1 121 ? -5.700 3.738 -16.095 1.00 45.56 121 PRO A O 1
ATOM 961 N N . VAL A 1 122 ? -6.748 5.314 -17.345 1.00 36.66 122 VAL A N 1
ATOM 962 C CA . VAL A 1 122 ? -7.602 4.522 -18.234 1.00 36.66 122 VAL A CA 1
ATOM 963 C C . VAL A 1 122 ? -6.804 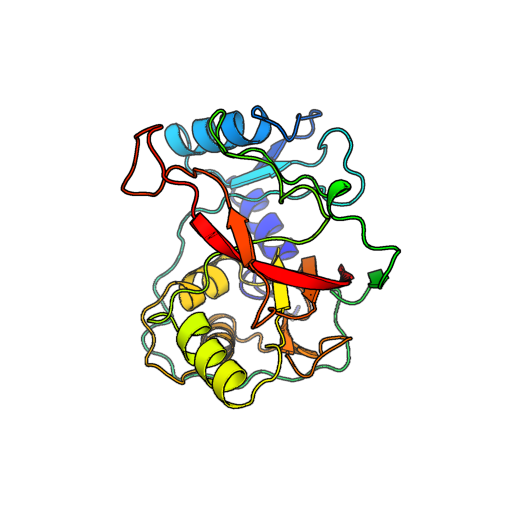3.381 -18.887 1.00 36.66 122 VAL A C 1
ATOM 965 O O . VAL A 1 122 ? -6.341 3.548 -20.005 1.00 36.66 122 VAL A O 1
ATOM 968 N N . ASN A 1 123 ? -6.550 2.292 -18.148 1.00 41.47 123 ASN A N 1
ATOM 969 C CA . ASN A 1 123 ? -5.977 0.999 -18.575 1.00 41.47 123 ASN A CA 1
ATOM 970 C C . ASN A 1 123 ? -5.699 0.009 -17.417 1.00 41.47 123 ASN A C 1
ATOM 972 O O . ASN A 1 123 ? -5.004 -0.976 -17.632 1.00 41.47 123 ASN A O 1
ATOM 976 N N . ARG A 1 124 ? -6.267 0.202 -16.213 1.00 53.78 124 ARG A N 1
ATOM 977 C CA . ARG A 1 124 ? -6.107 -0.722 -15.061 1.00 53.78 124 ARG A CA 1
ATOM 978 C C . ARG A 1 124 ? -4.682 -0.819 -14.495 1.00 53.78 124 ARG A C 1
ATOM 980 O O . ARG A 1 124 ? -4.403 -1.725 -13.718 1.00 53.78 124 ARG A O 1
ATOM 987 N N . GLU A 1 125 ? -3.797 0.120 -14.823 1.00 69.00 125 GLU A N 1
ATOM 988 C CA . GLU A 1 125 ? -2.411 0.106 -14.346 1.00 69.00 125 GLU A CA 1
ATOM 989 C C . GLU A 1 125 ? -2.069 1.435 -13.651 1.00 69.00 125 GLU A C 1
ATOM 991 O O . GLU A 1 125 ? -2.068 2.487 -14.298 1.00 69.00 125 GLU A O 1
ATOM 996 N N . PRO A 1 126 ? -1.803 1.445 -12.332 1.00 75.81 126 PRO A N 1
ATOM 997 C CA . PRO A 1 126 ? -1.408 2.660 -11.635 1.00 75.81 126 PRO A CA 1
ATOM 998 C C . PRO A 1 126 ? -0.082 3.211 -12.160 1.00 75.81 126 PRO A C 1
ATOM 1000 O O . PRO A 1 126 ? 0.908 2.496 -12.284 1.00 75.81 126 PRO A O 1
ATOM 1003 N N . ALA A 1 127 ? -0.055 4.516 -12.428 1.00 78.31 127 ALA A N 1
ATOM 1004 C CA . ALA A 1 127 ? 1.166 5.262 -12.704 1.00 78.31 127 ALA A CA 1
ATOM 1005 C C . ALA A 1 127 ? 1.557 6.079 -11.470 1.00 78.31 127 ALA A C 1
ATOM 1007 O O . ALA A 1 127 ? 0.689 6.607 -10.771 1.00 78.31 127 ALA A O 1
ATOM 1008 N N . GLY A 1 128 ? 2.853 6.195 -11.184 1.00 79.75 128 GLY A N 1
ATOM 1009 C CA . GLY A 1 128 ? 3.292 6.907 -9.986 1.00 79.75 128 GLY A CA 1
ATOM 1010 C C . GLY A 1 128 ? 4.772 7.294 -9.947 1.00 79.75 128 GLY A C 1
ATOM 1011 O O . GLY A 1 128 ? 5.591 6.830 -10.751 1.00 79.75 128 GLY A O 1
ATOM 1012 N N . PRO A 1 129 ? 5.140 8.174 -9.005 1.00 83.06 129 PRO A N 1
ATOM 1013 C CA . PRO A 1 129 ? 6.481 8.718 -8.944 1.00 83.06 129 PRO A CA 1
ATOM 1014 C C . PRO A 1 129 ? 7.518 7.693 -8.481 1.00 83.06 129 PRO A C 1
ATOM 1016 O O . PRO A 1 129 ? 7.455 7.174 -7.371 1.00 83.06 129 PRO A O 1
ATOM 1019 N N . VAL A 1 130 ? 8.543 7.484 -9.311 1.00 86.81 130 VAL A N 1
ATOM 1020 C CA . VAL A 1 130 ? 9.787 6.784 -8.955 1.00 86.81 130 VAL A CA 1
ATOM 1021 C C . VAL A 1 130 ? 10.917 7.810 -9.025 1.00 86.81 130 VAL A C 1
ATOM 1023 O O . VAL A 1 130 ? 11.447 8.107 -10.096 1.00 86.81 130 VAL A O 1
ATOM 1026 N N . ILE A 1 131 ? 11.218 8.447 -7.891 1.00 87.44 131 ILE A N 1
ATOM 1027 C CA . ILE A 1 131 ? 12.139 9.592 -7.833 1.00 87.44 131 ILE A CA 1
ATOM 1028 C C . ILE A 1 131 ? 13.582 9.089 -7.663 1.00 87.44 131 ILE A C 1
ATOM 1030 O O . ILE A 1 131 ? 13.874 8.513 -6.616 1.00 87.44 131 ILE A O 1
ATOM 1034 N N . PRO A 1 132 ? 14.523 9.386 -8.586 1.00 85.69 132 PRO A N 1
ATOM 1035 C CA . PRO A 1 132 ? 15.870 8.788 -8.588 1.00 85.69 132 PRO A CA 1
ATOM 1036 C C . PRO A 1 132 ? 16.689 8.952 -7.298 1.00 85.69 132 PRO A C 1
ATOM 1038 O O . PRO A 1 132 ? 17.551 8.141 -6.997 1.00 85.69 132 PRO A O 1
ATOM 1041 N N . LYS A 1 133 ? 16.449 10.013 -6.515 1.00 86.69 133 LYS A N 1
ATOM 1042 C CA . LYS A 1 133 ? 17.178 10.259 -5.254 1.00 86.69 133 LYS A CA 1
ATOM 1043 C C . LYS A 1 133 ? 16.584 9.527 -4.042 1.00 86.69 133 LYS A C 1
ATOM 1045 O O . LYS A 1 133 ? 17.263 9.378 -3.023 1.00 86.69 133 LYS A O 1
ATOM 1050 N N . GLN A 1 134 ? 15.322 9.111 -4.120 1.00 87.62 134 GLN A N 1
ATOM 1051 C CA . GLN A 1 134 ? 14.673 8.316 -3.075 1.00 87.62 134 GLN A CA 1
ATOM 1052 C C . GLN A 1 134 ? 15.067 6.845 -3.215 1.00 87.62 134 GLN A C 1
ATOM 1054 O O . GLN A 1 134 ? 15.514 6.428 -4.279 1.00 87.62 134 GLN A O 1
ATOM 1059 N N . ASP A 1 135 ? 14.918 6.059 -2.150 1.00 88.25 135 ASP A N 1
ATOM 1060 C CA . ASP A 1 135 ? 15.341 4.652 -2.132 1.00 88.25 135 ASP A CA 1
ATOM 1061 C C . ASP A 1 135 ? 14.684 3.825 -3.233 1.00 88.25 135 ASP A C 1
ATOM 1063 O O . ASP A 1 135 ? 15.381 3.106 -3.943 1.00 88.25 135 ASP A O 1
ATOM 1067 N N . ILE A 1 136 ? 13.390 4.040 -3.484 1.00 90.62 136 ILE A N 1
ATOM 1068 C CA . ILE A 1 136 ? 12.689 3.399 -4.602 1.00 90.62 136 ILE A CA 1
ATOM 1069 C C . ILE A 1 136 ? 13.345 3.692 -5.960 1.00 90.62 136 ILE A C 1
ATOM 1071 O O . ILE A 1 136 ? 13.455 2.794 -6.787 1.00 90.62 136 ILE A O 1
ATOM 1075 N N . GLY A 1 137 ? 13.813 4.923 -6.191 1.00 91.25 137 GLY A N 1
ATOM 1076 C CA . GLY A 1 137 ? 14.468 5.303 -7.443 1.00 91.25 137 GLY A CA 1
ATOM 1077 C C . GLY A 1 137 ? 15.885 4.757 -7.558 1.00 91.25 137 GLY A C 1
ATOM 1078 O O . GLY A 1 137 ? 16.255 4.267 -8.618 1.00 91.25 137 GLY A O 1
ATOM 1079 N N . VAL A 1 138 ? 16.642 4.767 -6.457 1.00 92.69 138 VAL A N 1
ATOM 1080 C CA . VAL A 1 138 ? 17.981 4.163 -6.405 1.00 92.69 138 VAL A CA 1
ATOM 1081 C C . VAL A 1 138 ? 17.901 2.661 -6.687 1.00 92.69 138 VAL A C 1
ATOM 1083 O O . VAL A 1 138 ? 18.672 2.151 -7.493 1.00 92.69 138 VAL A O 1
ATOM 1086 N N . ILE A 1 139 ? 16.956 1.949 -6.063 1.00 93.19 139 ILE A N 1
ATOM 1087 C CA . ILE A 1 139 ? 16.757 0.511 -6.290 1.00 93.19 139 ILE A CA 1
ATOM 1088 C C . ILE A 1 139 ? 16.268 0.263 -7.721 1.00 93.19 139 ILE A C 1
ATOM 1090 O O . ILE A 1 139 ? 16.780 -0.633 -8.387 1.00 93.19 139 ILE A O 1
ATOM 1094 N N . PHE A 1 140 ? 15.338 1.075 -8.227 1.00 94.38 140 PHE A N 1
ATOM 1095 C CA . PHE A 1 140 ? 14.868 0.972 -9.609 1.00 94.38 140 PHE A CA 1
ATOM 1096 C C . PHE A 1 140 ? 16.002 1.128 -10.627 1.00 94.38 140 PHE A C 1
ATOM 1098 O O . PHE A 1 140 ? 16.060 0.366 -11.590 1.00 94.38 140 PHE A O 1
ATOM 1105 N N . ASP A 1 141 ? 16.934 2.060 -10.409 1.00 94.00 141 ASP A N 1
ATOM 1106 C CA . ASP A 1 141 ? 18.094 2.227 -11.286 1.00 94.00 141 ASP A CA 1
ATOM 1107 C C . ASP A 1 141 ? 18.982 0.963 -11.306 1.00 94.00 141 ASP A C 1
ATOM 1109 O O . ASP A 1 141 ? 19.453 0.581 -12.376 1.00 94.00 141 ASP A O 1
ATOM 1113 N N . LEU A 1 142 ? 19.115 0.233 -10.187 1.00 94.44 142 LEU A N 1
ATOM 1114 C CA . LEU A 1 142 ? 19.821 -1.061 -10.155 1.00 94.44 142 LEU A CA 1
ATOM 1115 C C . LEU A 1 142 ? 19.121 -2.141 -10.997 1.00 94.44 142 LEU A C 1
ATOM 1117 O O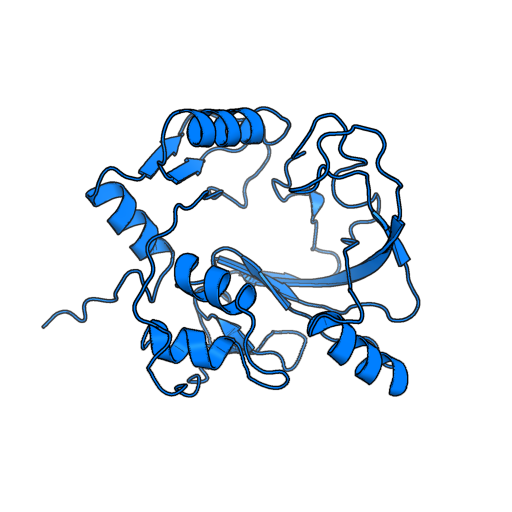 . LEU A 1 142 ? 19.783 -2.943 -11.654 1.00 94.44 142 LEU A O 1
ATOM 1121 N N . TRP A 1 143 ? 17.787 -2.192 -10.979 1.00 95.38 143 TRP A N 1
ATOM 1122 C CA . TRP A 1 143 ? 17.012 -3.115 -11.823 1.00 95.38 143 TRP A CA 1
ATOM 1123 C C . TRP A 1 143 ? 17.090 -2.730 -13.299 1.00 95.38 143 TRP A C 1
ATOM 1125 O O . TRP A 1 143 ? 17.280 -3.578 -14.171 1.00 95.38 143 TRP A O 1
ATOM 1135 N N . LYS A 1 144 ? 17.078 -1.428 -13.579 1.00 93.38 144 LYS A N 1
ATOM 1136 C CA . LYS A 1 144 ? 17.276 -0.892 -14.922 1.00 93.38 144 LYS A CA 1
ATOM 1137 C C . LYS A 1 144 ? 18.661 -1.225 -15.486 1.00 93.38 144 LYS A C 1
ATOM 1139 O O . LYS A 1 144 ? 18.758 -1.545 -16.668 1.00 93.38 144 LYS A O 1
ATOM 1144 N N . GLU A 1 145 ? 19.715 -1.195 -14.669 1.00 95.25 145 GLU A N 1
ATOM 1145 C CA . GLU A 1 145 ? 21.063 -1.645 -15.060 1.00 95.25 145 GLU A CA 1
ATOM 1146 C C . GLU A 1 145 ? 21.107 -3.142 -15.397 1.00 95.25 145 GLU A C 1
ATOM 1148 O O . GLU A 1 145 ? 21.839 -3.549 -16.301 1.00 95.25 145 GLU A O 1
ATOM 1153 N N . LYS A 1 146 ? 20.291 -3.954 -14.715 1.00 94.50 146 LYS A N 1
ATOM 1154 C CA . LYS A 1 146 ? 20.114 -5.383 -15.016 1.00 94.50 146 LYS A CA 1
ATOM 1155 C C . LYS A 1 146 ? 19.237 -5.647 -16.240 1.00 94.50 146 LYS A C 1
ATOM 1157 O O . LYS A 1 146 ? 19.225 -6.770 -16.728 1.00 94.50 146 LYS A O 1
ATOM 1162 N N . VAL A 1 147 ? 18.554 -4.625 -16.761 1.00 94.81 147 VAL A N 1
ATOM 1163 C CA . VAL A 1 147 ? 17.586 -4.744 -17.863 1.00 94.81 147 VAL A CA 1
ATOM 1164 C C . VAL A 1 147 ? 16.426 -5.682 -17.491 1.00 94.81 147 VAL A C 1
ATOM 1166 O O . VAL A 1 147 ? 15.922 -6.439 -18.316 1.00 94.81 147 VAL A O 1
ATOM 1169 N N . GLU A 1 148 ? 15.999 -5.620 -16.230 1.00 94.62 148 GLU A N 1
ATOM 1170 C CA . GLU A 1 148 ? 14.894 -6.407 -15.682 1.00 94.62 148 GLU A CA 1
ATOM 1171 C C . GLU A 1 148 ? 13.877 -5.482 -15.003 1.00 94.62 148 GLU A C 1
ATOM 1173 O O . GLU A 1 148 ? 14.250 -4.468 -14.408 1.00 94.62 148 GLU A O 1
ATOM 1178 N N . ASP A 1 149 ? 12.591 -5.830 -15.086 1.00 94.75 149 ASP A N 1
ATOM 1179 C CA . ASP A 1 149 ? 11.533 -5.094 -14.392 1.00 94.75 149 ASP A CA 1
ATOM 1180 C C . ASP A 1 149 ? 11.644 -5.265 -12.874 1.00 94.75 149 ASP A C 1
ATOM 1182 O O . ASP A 1 149 ? 11.990 -6.336 -12.371 1.00 94.75 149 ASP A O 1
ATOM 1186 N N . MET A 1 150 ? 11.346 -4.199 -12.127 1.00 95.56 150 MET A N 1
ATOM 1187 C CA . MET A 1 150 ? 11.522 -4.208 -10.675 1.00 95.56 150 MET A CA 1
ATOM 1188 C C . MET A 1 150 ? 10.306 -4.848 -9.990 1.00 95.56 150 MET A C 1
ATOM 1190 O O . MET A 1 150 ? 9.209 -4.303 -10.116 1.00 95.56 150 MET A O 1
ATOM 1194 N N . PRO A 1 151 ? 10.454 -5.937 -9.212 1.00 95.56 151 PRO A N 1
ATOM 1195 C CA . PRO A 1 151 ? 9.360 -6.457 -8.400 1.00 95.56 151 PRO A CA 1
ATOM 1196 C C . PRO A 1 151 ? 8.943 -5.426 -7.347 1.00 95.56 151 PRO A C 1
ATOM 1198 O O . PRO A 1 151 ? 9.793 -4.790 -6.719 1.00 95.56 151 PRO A O 1
ATOM 1201 N N . TRP A 1 152 ? 7.637 -5.283 -7.127 1.00 94.00 152 TRP A N 1
ATOM 1202 C CA . TRP A 1 152 ? 7.095 -4.395 -6.095 1.00 94.00 152 TRP A CA 1
ATOM 1203 C C . TRP A 1 152 ? 5.971 -5.058 -5.297 1.00 94.00 152 TRP A C 1
ATOM 1205 O O . TRP A 1 152 ? 5.331 -6.014 -5.753 1.00 94.00 152 TRP A O 1
ATOM 1215 N N . ALA A 1 153 ? 5.735 -4.516 -4.107 1.00 91.25 153 ALA A N 1
ATOM 1216 C CA . ALA A 1 153 ? 4.534 -4.764 -3.333 1.00 91.25 153 ALA A CA 1
ATOM 1217 C C . ALA A 1 153 ? 4.103 -3.468 -2.632 1.00 91.25 153 ALA A C 1
ATOM 1219 O O . ALA A 1 153 ? 4.946 -2.746 -2.096 1.00 91.25 153 ALA A O 1
ATOM 1220 N N . LEU A 1 154 ? 2.803 -3.176 -2.631 1.00 88.31 154 LEU A N 1
ATOM 1221 C CA . LEU A 1 154 ? 2.209 -2.034 -1.938 1.00 88.31 154 LEU A CA 1
ATOM 1222 C C . LEU A 1 154 ? 1.203 -2.547 -0.912 1.00 88.31 154 LEU A C 1
ATOM 1224 O O . LEU A 1 154 ? 0.256 -3.234 -1.277 1.00 88.31 154 LEU A O 1
ATOM 1228 N N . CYS A 1 155 ? 1.421 -2.218 0.360 1.00 84.38 155 CYS A N 1
ATOM 1229 C CA . CYS A 1 155 ? 0.611 -2.708 1.473 1.00 84.38 155 CYS A CA 1
ATOM 1230 C C . CYS A 1 155 ? -0.266 -1.580 2.035 1.00 84.38 155 CYS A C 1
ATOM 1232 O O . CYS A 1 155 ? 0.250 -0.535 2.439 1.00 84.38 155 CYS A O 1
ATOM 1234 N N . PHE A 1 156 ? -1.573 -1.812 2.105 1.00 80.25 156 PHE A N 1
ATOM 1235 C CA . PHE A 1 156 ? -2.570 -0.951 2.737 1.00 80.25 156 PHE A CA 1
ATOM 1236 C C . PHE A 1 156 ? -3.030 -1.558 4.062 1.00 80.25 156 PHE A C 1
ATOM 1238 O O . PHE A 1 156 ? -2.970 -2.771 4.250 1.00 80.25 156 PHE A O 1
ATOM 1245 N N . GLY A 1 157 ? -3.471 -0.707 4.994 1.00 72.62 157 GLY A N 1
ATOM 1246 C CA . GLY A 1 157 ? -3.934 -1.156 6.312 1.00 72.62 157 GLY A CA 1
ATOM 1247 C C . GLY A 1 157 ? -2.876 -1.957 7.072 1.00 72.62 157 GLY A C 1
ATOM 1248 O O . GLY A 1 157 ? -3.184 -2.965 7.691 1.00 72.62 157 GLY A O 1
ATOM 1249 N N . VAL A 1 158 ? -1.601 -1.570 6.963 1.00 71.06 158 VAL A N 1
ATOM 1250 C CA . VAL A 1 158 ? -0.513 -2.307 7.616 1.00 71.06 158 VAL A CA 1
ATOM 1251 C C . VAL A 1 158 ? -0.642 -2.239 9.145 1.00 71.06 158 VAL A C 1
ATOM 1253 O O . VAL A 1 158 ? -0.930 -1.164 9.685 1.00 71.06 158 VAL A O 1
ATOM 1256 N N . PRO A 1 159 ? -0.382 -3.346 9.867 1.00 57.97 159 PRO A N 1
ATOM 1257 C CA . PRO A 1 159 ? -0.297 -3.339 11.321 1.00 57.97 159 PRO A CA 1
ATOM 1258 C C . PRO A 1 159 ? 0.797 -2.356 11.722 1.00 57.97 159 PRO A C 1
ATOM 1260 O O . PRO A 1 159 ? 1.870 -2.345 11.112 1.00 57.97 159 PRO A O 1
ATOM 1263 N N . SER A 1 160 ? 0.522 -1.498 12.705 1.00 52.41 160 SER A N 1
ATOM 1264 C CA . SER A 1 160 ? 1.318 -0.294 12.979 1.00 52.41 160 SER A CA 1
ATOM 1265 C C . SER A 1 160 ? 1.219 0.788 11.895 1.00 52.41 160 SER A C 1
ATOM 1267 O O . SER A 1 160 ? 2.211 1.430 11.563 1.00 52.41 160 SER A O 1
ATOM 1269 N N . ALA A 1 161 ? 0.030 1.051 11.344 1.00 49.81 161 ALA A N 1
ATOM 1270 C CA . ALA A 1 161 ? -0.178 2.132 10.372 1.00 49.81 161 ALA A CA 1
ATOM 1271 C C . ALA A 1 161 ? 0.481 3.462 10.800 1.00 49.81 161 ALA A C 1
ATOM 1273 O O . ALA A 1 161 ? 0.945 4.212 9.950 1.00 49.81 161 ALA A O 1
ATOM 1274 N N . SER A 1 162 ? 0.625 3.712 12.106 1.00 46.09 162 SER A N 1
ATOM 1275 C CA . SER A 1 162 ? 1.435 4.790 12.678 1.00 46.09 162 SER A CA 1
ATOM 1276 C C . SER A 1 162 ? 2.962 4.576 12.567 1.00 46.09 162 SER A C 1
ATOM 1278 O O . SER A 1 162 ? 3.644 5.466 12.061 1.00 46.09 162 SER A O 1
ATOM 1280 N N . ALA A 1 163 ? 3.523 3.427 12.975 1.00 49.84 163 ALA A N 1
ATOM 1281 C CA . ALA A 1 163 ? 4.967 3.147 12.911 1.00 49.84 163 ALA A CA 1
ATOM 1282 C C . ALA A 1 163 ? 5.478 2.887 11.485 1.00 49.84 163 ALA A C 1
ATOM 1284 O O . ALA A 1 163 ? 6.489 3.466 11.099 1.00 49.84 163 ALA A O 1
ATOM 1285 N N . ALA A 1 164 ? 4.781 2.087 10.677 1.00 55.25 164 ALA A N 1
ATOM 1286 C CA . ALA A 1 164 ? 5.143 1.851 9.282 1.00 55.25 164 ALA A CA 1
ATOM 1287 C C . ALA A 1 164 ? 5.083 3.141 8.453 1.00 55.25 164 ALA A C 1
ATOM 1289 O O . ALA A 1 164 ? 6.043 3.471 7.759 1.00 55.25 164 ALA A O 1
ATOM 1290 N N . ARG A 1 165 ? 4.014 3.940 8.590 1.00 56.78 165 ARG A N 1
ATOM 1291 C CA . ARG A 1 165 ? 3.920 5.247 7.917 1.00 56.78 165 ARG A CA 1
ATOM 1292 C C . ARG A 1 165 ? 5.007 6.212 8.368 1.00 56.78 165 ARG A C 1
ATOM 1294 O O . ARG A 1 165 ? 5.488 6.998 7.555 1.00 56.78 165 ARG A O 1
ATOM 1301 N N . MET A 1 166 ? 5.406 6.148 9.636 1.00 58.66 166 MET A N 1
ATOM 1302 C CA . MET A 1 166 ? 6.518 6.946 10.123 1.00 58.66 166 MET A CA 1
ATOM 1303 C C . MET A 1 166 ? 7.846 6.516 9.538 1.00 58.66 166 MET A C 1
ATOM 1305 O O . MET A 1 166 ? 8.531 7.344 8.951 1.00 58.66 166 MET A O 1
ATOM 1309 N N . VAL A 1 167 ? 8.210 5.246 9.706 1.00 62.34 167 VAL A N 1
ATOM 1310 C CA . VAL A 1 167 ? 9.522 4.740 9.310 1.00 62.34 167 VAL A CA 1
ATOM 1311 C C . VAL A 1 167 ? 9.710 4.911 7.803 1.00 62.34 167 VAL A C 1
ATOM 1313 O O . VAL A 1 167 ? 10.744 5.430 7.396 1.00 62.34 167 VAL A O 1
ATOM 1316 N N . CYS A 1 168 ? 8.686 4.627 6.991 1.00 66.19 168 CYS A N 1
ATOM 1317 C CA . CYS A 1 168 ? 8.729 4.851 5.541 1.00 66.19 168 CYS A CA 1
ATOM 1318 C C . CYS A 1 168 ? 8.858 6.337 5.143 1.00 66.19 168 CYS A C 1
ATOM 1320 O O . CYS A 1 168 ? 9.212 6.642 4.006 1.00 66.19 168 CYS A O 1
ATOM 1322 N N . GLY A 1 169 ? 8.554 7.271 6.051 1.00 66.75 169 GLY A N 1
ATOM 1323 C CA . GLY A 1 169 ? 8.744 8.712 5.862 1.00 66.75 169 GLY A CA 1
ATOM 1324 C C . GLY A 1 169 ? 9.983 9.282 6.562 1.00 66.75 169 GLY A C 1
ATOM 1325 O O . GLY A 1 169 ? 10.267 10.474 6.424 1.00 66.75 169 GLY A O 1
ATOM 1326 N N . MET A 1 170 ? 10.715 8.476 7.335 1.00 68.81 170 MET A N 1
ATOM 1327 C CA . MET A 1 170 ? 11.874 8.927 8.097 1.00 68.81 170 MET A CA 1
ATOM 1328 C C . MET A 1 170 ? 13.134 8.932 7.224 1.00 68.81 170 MET A C 1
ATOM 1330 O O . MET A 1 170 ? 13.347 8.014 6.436 1.00 68.81 170 MET A O 1
ATOM 1334 N N . PRO A 1 171 ? 14.029 9.923 7.390 1.00 69.94 171 PRO A N 1
ATOM 1335 C CA . PRO A 1 171 ? 15.328 9.921 6.730 1.00 69.94 171 PRO A CA 1
ATOM 1336 C C . PRO A 1 171 ? 16.264 8.924 7.430 1.00 69.94 171 PRO A C 1
ATOM 1338 O O . PRO A 1 171 ? 17.168 9.319 8.169 1.00 69.94 171 PRO A O 1
ATOM 1341 N N . ILE A 1 172 ? 16.018 7.628 7.247 1.00 75.56 172 ILE A N 1
ATOM 1342 C CA . ILE A 1 172 ? 16.919 6.579 7.721 1.00 75.56 172 ILE A CA 1
ATOM 1343 C C . ILE A 1 172 ? 18.138 6.462 6.790 1.00 75.56 172 ILE A C 1
ATOM 1345 O O . ILE A 1 172 ? 18.078 6.881 5.628 1.00 75.56 172 ILE A O 1
ATOM 1349 N N . PRO A 1 173 ? 19.282 5.948 7.277 1.00 79.62 173 PRO A N 1
ATOM 1350 C CA . PRO A 1 173 ? 20.456 5.764 6.436 1.00 79.62 173 PRO A CA 1
ATOM 1351 C C . PRO A 1 173 ? 20.148 4.875 5.229 1.00 79.62 173 PRO A C 1
ATOM 1353 O O . PRO A 1 173 ? 19.477 3.849 5.356 1.00 79.62 173 PRO A O 1
ATOM 1356 N N . LYS A 1 174 ? 20.694 5.249 4.067 1.00 80.38 174 LYS A N 1
ATOM 1357 C CA . LYS A 1 174 ? 20.608 4.445 2.843 1.00 80.38 174 LYS A CA 1
ATOM 1358 C C . LYS A 1 174 ? 21.044 3.004 3.110 1.00 80.38 174 LYS A C 1
ATOM 1360 O O . LYS A 1 174 ? 22.006 2.790 3.846 1.00 80.38 174 LYS A O 1
ATOM 1365 N N . TRP A 1 175 ? 20.374 2.060 2.448 1.00 84.31 175 TRP A N 1
ATOM 1366 C CA . TRP A 1 175 ? 20.631 0.615 2.554 1.00 84.31 175 TRP A CA 1
ATOM 1367 C C . TRP A 1 175 ? 20.236 -0.019 3.891 1.00 84.31 175 TRP A C 1
ATOM 1369 O O . TRP A 1 175 ? 20.675 -1.128 4.190 1.00 84.31 175 TRP A O 1
ATOM 1379 N N . THR A 1 176 ? 19.408 0.662 4.682 1.00 81.81 176 THR A N 1
ATOM 1380 C CA . THR A 1 176 ? 18.801 0.080 5.883 1.00 81.81 176 THR A CA 1
ATOM 1381 C C . THR A 1 176 ? 17.360 -0.314 5.588 1.00 81.81 176 THR A C 1
ATOM 1383 O O . THR A 1 176 ? 16.677 0.397 4.862 1.00 81.81 176 THR A O 1
ATOM 1386 N N . ASN A 1 177 ? 16.899 -1.429 6.154 1.00 81.38 177 ASN A N 1
ATOM 1387 C CA . ASN A 1 177 ? 15.550 -1.938 5.927 1.00 81.38 177 ASN A CA 1
ATOM 1388 C C . ASN A 1 177 ? 14.552 -1.301 6.906 1.00 81.38 177 ASN A C 1
ATOM 1390 O O . ASN A 1 177 ? 14.590 -1.571 8.108 1.00 81.38 177 ASN A O 1
ATOM 1394 N N . GLU A 1 178 ? 13.601 -0.520 6.397 1.00 79.00 178 GLU A N 1
ATOM 1395 C CA . GLU A 1 178 ? 12.471 0.029 7.157 1.00 79.00 178 GLU A CA 1
ATOM 1396 C C . GLU A 1 178 ? 11.695 -1.047 7.952 1.00 79.00 178 GLU A C 1
ATOM 1398 O O . GLU A 1 178 ? 11.391 -0.804 9.125 1.00 79.00 178 GLU A O 1
ATOM 1403 N N . PRO A 1 179 ? 11.418 -2.258 7.412 1.00 76.25 179 PRO A N 1
ATOM 1404 C CA . PRO A 1 179 ? 10.713 -3.306 8.157 1.00 76.25 179 PRO A CA 1
ATOM 1405 C C . PRO A 1 179 ? 11.383 -3.725 9.473 1.00 76.25 179 PRO A C 1
ATOM 1407 O O . PRO A 1 179 ? 10.692 -4.108 10.420 1.00 76.25 179 PRO A O 1
ATOM 1410 N N . GLU A 1 180 ? 12.710 -3.628 9.575 1.00 75.69 180 GLU A N 1
ATOM 1411 C CA . GLU A 1 180 ? 13.448 -3.974 10.798 1.00 75.69 180 GLU A CA 1
ATOM 1412 C C . GLU A 1 180 ? 13.257 -2.911 11.890 1.00 75.69 180 GLU A C 1
ATOM 1414 O O . GLU A 1 180 ? 13.118 -3.235 13.070 1.00 75.69 180 GLU A O 1
ATOM 1419 N N . PHE A 1 181 ? 13.162 -1.634 11.506 1.00 71.69 181 PHE A N 1
ATOM 1420 C CA . PHE A 1 181 ? 12.810 -0.560 12.438 1.00 71.69 181 PHE A CA 1
ATOM 1421 C C . PHE A 1 181 ? 11.363 -0.668 12.909 1.00 71.69 181 PHE A C 1
ATOM 1423 O O . PHE A 1 181 ? 11.093 -0.478 14.096 1.00 71.69 181 PHE A O 1
ATOM 1430 N N . ILE A 1 182 ? 10.442 -1.001 11.999 1.00 68.19 182 ILE A N 1
ATOM 1431 C CA . ILE A 1 182 ? 9.039 -1.266 12.344 1.00 68.19 182 ILE A CA 1
ATOM 1432 C C . ILE A 1 182 ? 8.981 -2.424 13.345 1.00 68.19 182 ILE A C 1
ATOM 1434 O O . ILE A 1 182 ? 8.359 -2.301 14.393 1.00 68.19 182 ILE A O 1
ATOM 1438 N N . SER A 1 183 ? 9.724 -3.500 13.092 1.00 67.88 183 SER A N 1
ATOM 1439 C CA . SER A 1 183 ? 9.805 -4.661 13.984 1.00 67.88 183 SER A CA 1
ATOM 1440 C C . SER A 1 183 ? 10.343 -4.318 15.377 1.00 67.88 183 SER A C 1
ATOM 1442 O O . SER A 1 183 ? 9.796 -4.791 16.371 1.00 67.88 183 SER A O 1
ATOM 1444 N N . THR A 1 184 ? 11.368 -3.465 15.481 1.00 67.25 184 THR A N 1
ATOM 1445 C CA . THR A 1 184 ? 11.853 -2.951 16.778 1.00 67.25 184 THR A CA 1
ATOM 1446 C C . THR A 1 184 ? 10.807 -2.126 17.507 1.00 67.25 184 THR A C 1
ATOM 1448 O O . THR A 1 184 ? 10.694 -2.203 18.730 1.00 67.25 184 THR A O 1
ATOM 1451 N N . LEU A 1 185 ? 10.064 -1.308 16.765 1.00 65.19 185 LEU A N 1
ATOM 1452 C CA . LEU A 1 185 ? 9.054 -0.421 17.321 1.00 65.19 185 LEU A CA 1
ATOM 1453 C C . LEU A 1 185 ? 7.870 -1.177 17.908 1.00 65.19 185 LEU A C 1
ATOM 1455 O O . LEU A 1 185 ? 7.399 -0.848 18.993 1.00 65.19 185 LEU A O 1
ATOM 1459 N N . THR A 1 186 ? 7.400 -2.181 17.181 1.00 61.44 186 THR A N 1
ATOM 1460 C CA . THR A 1 186 ? 6.165 -2.905 17.489 1.00 61.44 186 THR A CA 1
ATOM 1461 C C . THR A 1 186 ? 6.423 -4.157 18.317 1.00 61.44 186 THR A C 1
ATOM 1463 O O . THR A 1 186 ? 5.497 -4.757 18.874 1.00 61.44 186 THR A O 1
ATOM 1466 N N . ASN A 1 187 ? 7.687 -4.593 18.377 1.00 62.00 187 ASN A N 1
ATOM 1467 C CA . ASN A 1 187 ? 8.083 -5.895 18.894 1.00 62.00 187 ASN A CA 1
ATOM 1468 C C . ASN A 1 187 ? 7.224 -7.026 18.275 1.00 62.00 187 ASN A C 1
ATOM 1470 O O . ASN A 1 187 ? 6.950 -8.026 18.938 1.00 62.00 187 ASN A O 1
ATOM 1474 N N . ALA A 1 188 ? 6.724 -6.824 17.047 1.00 58.00 188 ALA A N 1
ATOM 1475 C CA . ALA A 1 188 ? 5.851 -7.727 16.294 1.00 58.00 188 ALA A CA 1
ATOM 1476 C C . ALA A 1 188 ? 6.395 -7.898 14.873 1.00 58.00 188 ALA A C 1
ATOM 1478 O O . ALA A 1 188 ? 5.971 -7.225 13.935 1.00 58.00 188 ALA A O 1
ATOM 1479 N N . PRO A 1 189 ? 7.381 -8.784 14.720 1.00 58.50 189 PRO A N 1
ATOM 1480 C CA . PRO A 1 189 ? 8.207 -8.843 13.532 1.00 58.50 189 PRO A CA 1
ATOM 1481 C C . PRO A 1 189 ? 7.616 -9.768 12.455 1.00 58.50 189 PRO A C 1
ATOM 1483 O O . PRO A 1 189 ? 8.367 -10.540 11.889 1.00 58.50 189 PRO A O 1
ATOM 1486 N N . VAL A 1 190 ? 6.308 -9.803 12.188 1.00 68.06 190 VAL A N 1
ATOM 1487 C CA . VAL A 1 190 ? 5.716 -10.891 11.376 1.00 68.06 190 VAL A CA 1
ATOM 1488 C C . VAL A 1 190 ? 5.490 -10.508 9.911 1.00 68.06 190 VAL A C 1
ATOM 1490 O O . VAL A 1 190 ? 4.603 -9.724 9.579 1.00 68.06 190 VAL A O 1
ATOM 1493 N N . ASN A 1 191 ? 6.276 -11.118 9.017 1.00 81.25 191 ASN A N 1
ATOM 1494 C CA . ASN A 1 191 ? 6.122 -10.974 7.569 1.00 81.25 191 ASN A CA 1
ATOM 1495 C C . ASN A 1 191 ? 5.833 -12.317 6.887 1.00 81.25 191 ASN A C 1
ATOM 1497 O O . ASN A 1 191 ? 6.383 -13.355 7.262 1.00 81.25 191 ASN A O 1
ATOM 1501 N N . VAL A 1 192 ? 5.032 -12.274 5.826 1.00 85.06 192 VAL A N 1
ATOM 1502 C CA . VAL A 1 192 ? 4.755 -13.384 4.908 1.00 85.06 192 VAL A CA 1
ATOM 1503 C C . VAL A 1 192 ? 5.337 -13.059 3.536 1.00 85.06 192 VAL A C 1
ATOM 1505 O O . VAL A 1 192 ? 5.507 -11.895 3.172 1.00 85.06 192 VAL A O 1
ATOM 1508 N N . LYS A 1 193 ? 5.691 -14.091 2.774 1.00 92.25 193 LYS A N 1
ATOM 1509 C CA . LYS A 1 193 ? 6.182 -13.926 1.407 1.00 92.25 193 LYS A CA 1
ATOM 1510 C C . LYS A 1 193 ? 5.041 -13.513 0.464 1.00 92.25 193 LYS A C 1
ATOM 1512 O O . LYS A 1 193 ? 3.907 -13.973 0.616 1.00 92.25 193 LYS A O 1
ATOM 1517 N N . CYS A 1 194 ? 5.344 -12.676 -0.518 1.00 92.12 194 CYS A N 1
ATOM 1518 C CA . CYS A 1 194 ? 4.457 -12.414 -1.648 1.00 92.12 194 CYS A CA 1
ATOM 1519 C C . CYS A 1 194 ? 4.138 -13.702 -2.435 1.00 92.12 194 CYS A C 1
ATOM 1521 O O . CYS A 1 194 ? 4.914 -14.660 -2.435 1.00 92.12 194 CYS A O 1
ATOM 1523 N N . GLU A 1 195 ? 2.991 -13.722 -3.111 1.00 91.19 195 GLU A N 1
ATOM 1524 C CA . GLU A 1 195 ? 2.571 -14.823 -3.988 1.00 91.19 195 GLU A CA 1
ATOM 1525 C C . GLU A 1 195 ? 3.408 -14.891 -5.270 1.00 91.19 195 GLU A C 1
ATOM 1527 O O . GLU A 1 195 ? 3.719 -15.974 -5.764 1.00 91.19 195 GLU A O 1
ATOM 1532 N N . THR A 1 196 ? 3.742 -13.728 -5.833 1.00 88.38 196 THR A N 1
ATOM 1533 C CA . THR A 1 196 ? 4.326 -13.608 -7.181 1.00 88.38 196 THR A CA 1
ATOM 1534 C C . THR A 1 196 ? 5.808 -13.281 -7.201 1.00 88.38 196 THR A C 1
ATOM 1536 O O . THR A 1 196 ? 6.467 -13.494 -8.218 1.00 88.38 196 THR A O 1
ATOM 1539 N N . ASN A 1 197 ? 6.344 -12.747 -6.106 1.00 90.75 197 ASN A N 1
ATOM 1540 C CA . ASN A 1 197 ? 7.727 -12.298 -6.025 1.00 90.75 197 ASN A CA 1
ATOM 1541 C C . ASN A 1 197 ? 8.360 -12.655 -4.670 1.00 90.75 197 ASN A C 1
ATOM 1543 O O . ASN A 1 197 ? 7.705 -13.147 -3.755 1.00 90.75 197 ASN A O 1
ATOM 1547 N N . ASP A 1 198 ? 9.672 -12.448 -4.550 1.00 91.62 198 ASP A N 1
ATOM 1548 C CA . ASP A 1 198 ? 10.438 -12.807 -3.349 1.00 91.62 198 ASP A CA 1
ATOM 1549 C C . ASP A 1 198 ? 10.401 -11.738 -2.240 1.00 91.62 198 ASP A C 1
ATOM 1551 O O . ASP A 1 198 ? 11.179 -11.811 -1.281 1.00 91.62 198 ASP A O 1
ATOM 1555 N N . LEU A 1 199 ? 9.508 -10.747 -2.355 1.00 90.94 199 LEU A N 1
ATOM 1556 C CA . LEU A 1 199 ? 9.328 -9.716 -1.339 1.00 90.94 199 LEU A CA 1
ATOM 1557 C C . LEU A 1 199 ? 8.569 -10.262 -0.125 1.00 90.94 199 LEU A C 1
ATOM 1559 O O . LEU A 1 199 ? 7.873 -11.278 -0.180 1.00 90.94 199 LEU A O 1
ATOM 1563 N N . TRP A 1 200 ? 8.744 -9.565 0.993 1.00 88.88 200 TRP A N 1
ATOM 1564 C CA . TRP A 1 200 ? 8.123 -9.880 2.273 1.00 88.88 200 TRP A CA 1
ATOM 1565 C C . TRP A 1 200 ? 7.203 -8.732 2.664 1.00 88.88 200 TRP A C 1
ATOM 1567 O O . TRP A 1 200 ? 7.626 -7.577 2.649 1.00 88.88 200 TRP A O 1
ATOM 1577 N N . VAL A 1 201 ? 5.967 -9.061 3.021 1.00 87.31 201 VAL A N 1
ATOM 1578 C CA . VAL A 1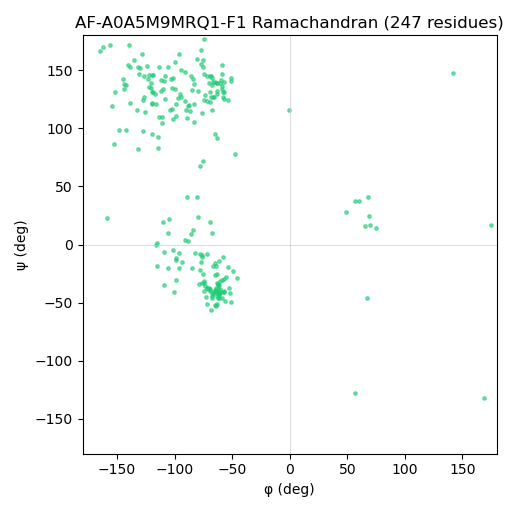 201 ? 4.917 -8.105 3.388 1.00 87.31 201 VAL A CA 1
ATOM 1579 C C . VAL A 1 201 ? 4.374 -8.420 4.783 1.00 87.31 201 VAL A C 1
ATOM 1581 O O . VAL A 1 201 ? 4.452 -9.578 5.205 1.00 87.31 201 VAL A O 1
ATOM 1584 N N . PRO A 1 202 ? 3.840 -7.432 5.523 1.00 83.44 202 PRO A N 1
ATOM 1585 C CA . PRO A 1 202 ? 3.280 -7.670 6.852 1.00 83.44 202 PRO A CA 1
ATOM 1586 C C . PRO A 1 202 ? 2.138 -8.688 6.808 1.00 83.44 202 PRO A C 1
ATOM 1588 O O . PRO A 1 202 ? 1.271 -8.606 5.941 1.00 83.44 202 PRO A O 1
ATOM 1591 N N . THR A 1 203 ? 2.103 -9.632 7.753 1.00 82.19 203 THR A N 1
ATOM 1592 C CA . THR A 1 203 ? 1.081 -10.700 7.756 1.00 82.19 203 THR A CA 1
ATOM 1593 C C . THR A 1 203 ? -0.342 -10.210 7.973 1.00 82.19 203 THR A C 1
ATOM 1595 O O . THR A 1 203 ? -1.269 -10.888 7.538 1.00 82.19 203 THR A O 1
ATOM 1598 N N . ASN A 1 204 ? -0.502 -9.064 8.638 1.00 76.69 204 ASN A N 1
ATOM 1599 C CA . ASN A 1 204 ? -1.805 -8.508 9.000 1.00 76.69 204 ASN A CA 1
ATOM 1600 C C . ASN A 1 204 ? -2.134 -7.245 8.191 1.00 76.69 204 ASN A C 1
ATOM 1602 O O . ASN A 1 204 ? -2.917 -6.421 8.650 1.00 76.69 204 ASN A O 1
ATOM 1606 N N . ALA A 1 205 ? -1.473 -7.020 7.048 1.00 80.94 205 ALA A N 1
ATOM 1607 C CA . ALA A 1 205 ? -1.896 -5.949 6.149 1.00 80.94 205 ALA A CA 1
ATOM 1608 C C . ALA A 1 205 ? -3.308 -6.253 5.627 1.00 80.94 205 ALA A C 1
ATOM 1610 O O . ALA A 1 205 ? -3.599 -7.404 5.316 1.00 80.94 205 ALA A O 1
ATOM 1611 N N . GLU A 1 206 ? -4.166 -5.238 5.534 1.00 80.12 206 GLU A N 1
ATOM 1612 C CA . GLU A 1 206 ? -5.538 -5.430 5.048 1.00 80.12 206 GLU A CA 1
ATOM 1613 C C . GLU A 1 206 ? -5.573 -5.695 3.544 1.00 80.12 206 GLU A C 1
ATOM 1615 O O . GLU A 1 206 ? -6.378 -6.490 3.099 1.00 80.12 206 GLU A O 1
ATOM 1620 N N . ILE A 1 207 ? -4.720 -5.043 2.743 1.00 85.62 207 ILE A N 1
ATOM 1621 C CA . ILE A 1 207 ? -4.653 -5.291 1.292 1.00 85.62 207 ILE A CA 1
ATOM 1622 C C . ILE A 1 207 ? -3.208 -5.188 0.817 1.00 85.62 207 ILE A C 1
ATOM 1624 O O . ILE A 1 207 ? -2.491 -4.256 1.187 1.00 85.62 207 ILE A O 1
ATOM 1628 N N . VAL A 1 208 ? -2.776 -6.095 -0.054 1.00 88.19 208 VAL A N 1
ATOM 1629 C CA . VAL A 1 208 ? -1.468 -6.046 -0.712 1.00 88.19 208 VAL A CA 1
ATOM 1630 C C . VAL A 1 208 ? -1.635 -6.139 -2.219 1.00 88.19 208 VAL A C 1
ATOM 1632 O O . VAL A 1 208 ? -2.240 -7.078 -2.727 1.00 88.19 208 VAL A O 1
ATOM 1635 N N . PHE A 1 209 ? -1.055 -5.182 -2.944 1.00 91.12 209 PHE A N 1
ATOM 1636 C CA . PHE A 1 209 ? -0.858 -5.283 -4.389 1.00 91.12 209 PHE A CA 1
ATOM 1637 C C . PHE A 1 209 ? 0.540 -5.799 -4.665 1.00 91.12 209 PHE A C 1
ATOM 1639 O O . PHE A 1 209 ? 1.511 -5.230 -4.172 1.00 91.12 209 PHE A O 1
ATOM 1646 N N . GLU A 1 210 ? 0.652 -6.826 -5.495 1.00 92.31 210 GLU A N 1
ATOM 1647 C CA . GLU A 1 210 ? 1.924 -7.382 -5.936 1.00 92.31 210 GLU A CA 1
ATOM 1648 C C . GLU A 1 210 ? 2.060 -7.275 -7.452 1.00 92.31 210 GLU A C 1
ATOM 1650 O O . GLU A 1 210 ? 1.093 -7.452 -8.193 1.00 92.31 210 GLU A O 1
ATOM 1655 N N . GLY A 1 211 ? 3.279 -7.053 -7.937 1.00 92.06 211 GLY A N 1
ATOM 1656 C CA . GLY A 1 211 ? 3.564 -7.129 -9.367 1.00 92.06 211 GLY A CA 1
ATOM 1657 C C . GLY A 1 211 ? 4.930 -6.571 -9.730 1.00 92.06 211 GLY A C 1
ATOM 1658 O O . GLY A 1 211 ? 5.916 -6.890 -9.059 1.00 92.06 211 GLY A O 1
ATOM 1659 N N . ILE A 1 212 ? 4.986 -5.724 -10.759 1.00 93.75 212 ILE A N 1
ATOM 1660 C CA . ILE A 1 212 ? 6.239 -5.171 -11.289 1.00 93.75 212 ILE A CA 1
ATOM 1661 C C . ILE A 1 212 ? 6.132 -3.686 -11.644 1.00 93.75 212 ILE A C 1
ATOM 1663 O O . ILE A 1 212 ? 5.074 -3.196 -12.031 1.00 93.75 212 ILE A O 1
ATOM 1667 N N . ILE A 1 213 ? 7.259 -2.985 -11.583 1.00 93.19 213 ILE A N 1
ATOM 1668 C CA . ILE A 1 213 ? 7.441 -1.666 -12.185 1.00 93.19 213 ILE A CA 1
ATOM 1669 C C . ILE A 1 213 ? 8.159 -1.842 -13.515 1.00 93.19 213 ILE A C 1
ATOM 1671 O O . ILE A 1 213 ? 9.290 -2.334 -13.540 1.00 93.19 213 ILE A O 1
ATOM 1675 N N . SER A 1 214 ? 7.524 -1.393 -14.596 1.00 90.62 214 SER A N 1
ATOM 1676 C CA . SER A 1 214 ? 8.109 -1.461 -15.937 1.00 90.62 214 SER A CA 1
ATOM 1677 C C . SER A 1 214 ? 9.291 -0.496 -16.072 1.00 90.62 214 SER A C 1
ATOM 1679 O O . SER A 1 214 ? 9.185 0.692 -15.734 1.00 90.62 214 SER A O 1
ATOM 1681 N N . ILE A 1 215 ? 10.429 -0.972 -16.591 1.00 93.12 215 ILE A N 1
ATOM 1682 C CA . ILE A 1 215 ? 11.584 -0.096 -16.856 1.00 93.12 215 ILE A CA 1
ATOM 1683 C C . ILE A 1 215 ? 11.414 0.735 -18.138 1.00 93.12 215 ILE A C 1
ATOM 1685 O O . ILE A 1 215 ? 12.036 1.799 -18.275 1.00 93.12 215 ILE A O 1
ATOM 1689 N N . GLN A 1 216 ? 10.559 0.291 -19.066 1.00 90.56 216 GLN A N 1
ATOM 1690 C CA . GLN A 1 216 ? 10.312 0.953 -20.350 1.00 90.56 216 GLN A CA 1
ATOM 1691 C C . GLN A 1 216 ? 9.033 1.785 -20.349 1.00 90.56 216 GLN A C 1
ATOM 1693 O O . GLN A 1 216 ? 9.037 2.882 -20.904 1.00 90.56 216 GLN A O 1
ATOM 1698 N N . GLU A 1 217 ? 7.956 1.286 -19.748 1.00 89.94 217 GLU A N 1
ATOM 1699 C CA . GLU A 1 217 ? 6.639 1.900 -19.890 1.00 89.94 217 GLU A CA 1
ATOM 1700 C C . GLU A 1 217 ? 6.453 3.071 -18.923 1.00 89.94 217 GLU A C 1
ATOM 1702 O O . GLU A 1 217 ? 6.826 3.030 -17.743 1.00 89.94 217 GLU A O 1
ATOM 1707 N N . THR A 1 218 ? 5.856 4.136 -19.448 1.00 88.38 218 THR A N 1
ATOM 1708 C CA . THR A 1 218 ? 5.371 5.267 -18.668 1.00 88.38 218 THR A CA 1
ATOM 1709 C C . THR A 1 218 ? 3.941 5.570 -19.062 1.00 88.38 218 THR A C 1
ATOM 1711 O O . THR A 1 218 ? 3.526 5.303 -20.191 1.00 88.38 218 THR A O 1
ATOM 1714 N N . ALA A 1 219 ? 3.194 6.121 -18.119 1.00 83.19 219 ALA A N 1
ATOM 1715 C CA . ALA A 1 219 ? 1.892 6.690 -18.382 1.00 83.19 219 ALA A CA 1
ATOM 1716 C C . ALA A 1 219 ? 1.811 8.076 -17.738 1.00 83.19 219 ALA A C 1
ATOM 1718 O O . ALA A 1 219 ? 2.479 8.339 -16.725 1.00 83.19 219 ALA A O 1
ATOM 1719 N N . PRO A 1 220 ? 0.986 8.967 -18.299 1.00 76.88 220 PRO A N 1
ATOM 1720 C CA . PRO A 1 220 ? 0.776 10.268 -17.711 1.00 76.88 220 PRO A CA 1
ATOM 1721 C C . PRO A 1 220 ? 0.026 10.124 -16.383 1.00 76.88 220 PRO A C 1
ATOM 1723 O O . PRO A 1 220 ? -1.057 9.543 -16.328 1.00 76.88 220 PRO A O 1
ATOM 1726 N N . GLU A 1 221 ? 0.572 10.704 -15.319 1.00 71.00 221 GLU A N 1
ATOM 1727 C CA . GLU A 1 221 ? -0.128 10.869 -14.043 1.00 71.00 221 GLU A CA 1
ATOM 1728 C C . GLU A 1 221 ? -0.462 12.349 -13.828 1.00 71.00 221 GLU A C 1
ATOM 1730 O O . GLU A 1 221 ? 0.297 13.247 -14.224 1.00 71.00 221 GLU A O 1
ATOM 1735 N N . GLY A 1 222 ? -1.658 12.577 -13.289 1.00 61.09 222 GLY A N 1
ATOM 1736 C CA . GLY A 1 222 ? -2.361 13.852 -13.319 1.00 61.09 222 GLY A CA 1
ATOM 1737 C C . GLY A 1 222 ? -1.820 14.927 -12.379 1.00 61.09 222 GLY A C 1
ATOM 1738 O O . GLY A 1 222 ? -0.884 14.740 -11.605 1.00 61.09 222 GLY A O 1
ATOM 1739 N N . ILE A 1 223 ? -2.444 16.100 -12.474 1.00 54.50 223 ILE A N 1
ATOM 1740 C CA . ILE A 1 223 ? -2.218 17.238 -11.584 1.00 54.50 223 ILE A CA 1
ATOM 1741 C C . ILE A 1 223 ? -2.744 16.858 -10.204 1.00 54.50 223 ILE A C 1
ATOM 1743 O O . ILE A 1 223 ? -3.940 16.646 -10.060 1.00 54.50 223 ILE A O 1
ATOM 1747 N N . ARG A 1 224 ? -1.867 16.780 -9.202 1.00 55.78 224 ARG A N 1
ATOM 1748 C CA . ARG A 1 224 ? -2.267 16.681 -7.796 1.00 55.78 224 ARG A CA 1
ATOM 1749 C C . ARG A 1 224 ? -1.725 17.887 -7.033 1.00 55.78 224 ARG A C 1
ATOM 1751 O O . ARG A 1 224 ? -0.530 18.177 -7.173 1.00 55.78 224 ARG A O 1
ATOM 1758 N N . PRO A 1 225 ? -2.549 18.582 -6.229 1.00 50.84 225 PRO A N 1
ATOM 1759 C CA . PRO A 1 225 ? -2.063 19.565 -5.271 1.00 50.84 225 PRO A CA 1
ATOM 1760 C C . PRO A 1 225 ? -1.011 18.914 -4.374 1.00 50.84 225 PRO A C 1
ATOM 1762 O O . PRO A 1 225 ? -1.242 17.863 -3.775 1.00 50.84 225 PRO A O 1
ATOM 1765 N N . ASN A 1 226 ? 0.181 19.500 -4.322 1.00 50.69 226 ASN A N 1
ATOM 1766 C CA . ASN A 1 226 ? 1.244 19.036 -3.436 1.00 50.69 226 ASN A CA 1
ATOM 1767 C C . ASN A 1 226 ? 1.214 19.871 -2.150 1.00 50.69 226 ASN A C 1
ATOM 1769 O O . ASN A 1 226 ? 0.674 20.973 -2.134 1.00 50.69 226 ASN A O 1
ATOM 1773 N N . ILE A 1 227 ? 1.874 19.409 -1.089 1.00 48.59 227 ILE A N 1
ATOM 1774 C CA . ILE A 1 227 ? 1.980 20.112 0.199 1.00 48.59 227 ILE A CA 1
ATOM 1775 C C . ILE A 1 227 ? 2.517 21.553 0.071 1.00 48.59 227 ILE A C 1
ATOM 1777 O O . ILE A 1 227 ? 2.335 22.371 0.966 1.00 48.59 227 ILE A O 1
ATOM 1781 N N . THR A 1 228 ? 3.177 21.871 -1.047 1.00 41.03 228 THR A N 1
ATOM 1782 C CA . THR A 1 228 ? 3.702 23.202 -1.376 1.00 41.03 228 THR A CA 1
ATOM 1783 C C . THR A 1 228 ? 2.949 23.919 -2.500 1.00 41.03 228 THR A C 1
ATOM 1785 O O . THR A 1 228 ? 3.295 25.058 -2.803 1.00 41.03 228 THR A O 1
ATOM 1788 N N . ASP A 1 229 ? 1.995 23.268 -3.170 1.00 43.97 229 ASP A N 1
ATOM 1789 C CA . ASP A 1 229 ? 1.361 23.769 -4.393 1.00 43.97 229 ASP A CA 1
ATOM 1790 C C . ASP A 1 229 ? -0.166 23.763 -4.255 1.00 43.97 229 ASP A C 1
ATOM 1792 O O . ASP A 1 229 ? -0.825 22.743 -4.444 1.00 43.97 229 ASP A O 1
ATOM 1796 N N . CYS A 1 230 ? -0.716 24.930 -3.912 1.00 41.72 230 CYS A N 1
ATOM 1797 C CA . CYS A 1 230 ? -2.156 25.199 -3.896 1.00 41.72 230 CYS A CA 1
ATOM 1798 C C . CYS A 1 230 ? -2.691 25.643 -5.271 1.00 41.72 230 CYS A C 1
ATOM 1800 O O . CYS A 1 230 ? -3.814 26.142 -5.343 1.00 41.72 230 CYS A O 1
ATOM 1802 N N . SER A 1 231 ? -1.893 25.573 -6.345 1.00 40.97 231 SER A N 1
ATOM 1803 C CA . SER A 1 231 ? -2.303 26.072 -7.657 1.00 40.97 231 SER A CA 1
ATOM 1804 C C . SER A 1 231 ? -2.791 24.948 -8.572 1.00 40.97 231 SER A C 1
ATOM 1806 O O . SER A 1 231 ? -2.128 23.933 -8.763 1.00 40.97 231 SER A O 1
ATOM 1808 N N . SER A 1 232 ? -3.923 25.186 -9.230 1.00 42.88 232 SER A N 1
ATOM 1809 C CA . SER A 1 232 ? -4.518 24.356 -10.288 1.00 42.88 232 SER A CA 1
ATOM 1810 C C . SER A 1 232 ? -3.714 24.356 -11.606 1.00 42.88 232 SER A C 1
ATOM 1812 O O . SER A 1 232 ? -4.230 24.032 -12.672 1.00 42.88 232 SER A O 1
ATOM 1814 N N . SER A 1 233 ? -2.428 24.731 -11.561 1.00 45.69 233 SER A N 1
ATOM 1815 C CA . SER A 1 233 ? -1.540 24.886 -12.726 1.00 45.69 233 SER A CA 1
ATOM 1816 C C . SER A 1 233 ? -0.519 23.754 -12.886 1.00 45.69 233 SER A C 1
ATOM 1818 O O . SER A 1 233 ? 0.530 23.926 -13.518 1.00 45.69 233 SER A O 1
ATOM 1820 N N . GLY A 1 234 ? -0.798 22.590 -12.297 1.00 53.56 234 GLY A N 1
ATOM 1821 C CA . GLY A 1 234 ? 0.123 21.462 -12.317 1.00 53.56 234 GLY A CA 1
ATOM 1822 C C . GLY A 1 234 ? 0.457 20.999 -13.736 1.00 53.56 234 GLY A C 1
ATOM 1823 O O . GLY A 1 234 ? -0.349 21.058 -14.662 1.00 53.56 234 GLY A O 1
ATOM 1824 N N . ARG A 1 235 ? 1.686 20.521 -13.925 1.00 58.06 235 ARG A N 1
ATOM 1825 C CA . ARG A 1 235 ? 2.091 19.856 -15.167 1.00 58.06 235 ARG A CA 1
ATOM 1826 C C . ARG A 1 235 ? 1.828 18.367 -15.018 1.00 58.06 235 ARG A C 1
ATOM 1828 O O . ARG A 1 235 ? 2.399 17.761 -14.114 1.00 58.06 235 ARG A O 1
ATOM 1835 N N . GLN A 1 236 ? 1.043 17.793 -15.926 1.00 64.94 236 GLN A N 1
ATOM 1836 C CA . GLN A 1 236 ? 0.977 16.344 -16.112 1.00 64.94 236 GLN A CA 1
ATOM 1837 C C . GLN A 1 236 ? 2.389 15.836 -16.431 1.00 64.94 236 GLN A C 1
ATOM 1839 O O . GLN A 1 236 ? 3.105 16.436 -17.242 1.00 64.94 236 GLN A O 1
ATOM 1844 N N . ARG A 1 237 ? 2.827 14.789 -15.733 1.00 72.19 237 ARG A N 1
ATOM 1845 C CA . ARG A 1 237 ? 4.161 14.203 -15.911 1.00 72.19 237 ARG A CA 1
ATOM 1846 C C . ARG A 1 237 ? 4.022 12.739 -16.281 1.00 72.19 237 ARG A C 1
ATOM 1848 O O . ARG A 1 237 ? 3.124 12.055 -15.805 1.00 72.19 237 ARG A O 1
ATOM 1855 N N . GLU A 1 238 ? 4.947 12.279 -17.109 1.00 81.12 238 GLU A N 1
ATOM 1856 C CA . GLU A 1 238 ? 5.113 10.862 -17.403 1.00 81.12 238 GLU A CA 1
ATOM 1857 C C . GLU A 1 238 ? 5.772 10.174 -16.212 1.00 81.12 238 GLU A C 1
ATOM 1859 O O . GLU A 1 238 ? 6.856 10.568 -15.765 1.00 81.12 238 GLU A O 1
ATOM 1864 N N . TRP A 1 239 ? 5.109 9.144 -15.710 1.00 85.19 239 TRP A N 1
ATOM 1865 C CA . TRP A 1 239 ? 5.537 8.381 -14.551 1.00 85.19 239 TRP A CA 1
ATOM 1866 C C . TRP A 1 239 ? 5.549 6.892 -14.850 1.00 85.19 239 TRP A C 1
ATOM 1868 O O . TRP A 1 239 ? 4.994 6.443 -15.848 1.00 85.19 239 TRP A O 1
ATOM 1878 N N . ARG A 1 240 ? 6.227 6.119 -13.998 1.00 88.56 240 ARG A N 1
ATOM 1879 C CA . ARG A 1 240 ? 6.381 4.680 -14.219 1.00 88.56 240 ARG A CA 1
ATOM 1880 C C . ARG A 1 240 ? 5.056 3.972 -14.024 1.00 88.56 240 ARG A C 1
ATOM 1882 O O . ARG A 1 240 ? 4.320 4.306 -13.097 1.00 88.56 240 ARG A O 1
ATOM 1889 N N . ILE A 1 241 ? 4.795 3.009 -14.902 1.00 88.56 241 ILE A N 1
ATOM 1890 C CA . ILE A 1 241 ? 3.657 2.111 -14.778 1.00 88.56 241 ILE A CA 1
ATOM 1891 C C . ILE A 1 241 ? 4.001 1.024 -13.773 1.00 88.56 241 ILE A C 1
ATOM 1893 O O . ILE A 1 241 ? 5.053 0.381 -13.851 1.00 88.56 241 ILE A O 1
ATOM 1897 N N . PHE A 1 242 ? 3.072 0.811 -12.860 1.00 89.69 242 PHE A N 1
ATOM 1898 C CA . PHE A 1 242 ? 3.117 -0.246 -11.889 1.00 89.69 242 PHE A CA 1
ATOM 1899 C C . PHE A 1 242 ? 2.034 -1.272 -12.205 1.00 89.69 242 PHE A C 1
ATOM 1901 O O . PHE A 1 242 ? 0.840 -1.019 -12.061 1.00 89.69 242 PHE A O 1
ATOM 1908 N N . LYS A 1 243 ? 2.460 -2.446 -12.654 1.00 89.75 243 LYS A N 1
ATOM 1909 C CA . LYS A 1 243 ? 1.568 -3.538 -13.027 1.00 89.75 243 LYS A CA 1
ATOM 1910 C C . LYS A 1 243 ? 1.210 -4.335 -11.785 1.00 89.75 243 LYS A C 1
ATOM 1912 O O . LYS A 1 243 ? 2.090 -4.678 -10.991 1.00 89.75 243 LYS A O 1
ATOM 1917 N N . VAL A 1 244 ? -0.077 -4.621 -11.625 1.00 89.69 244 VAL A N 1
ATOM 1918 C CA . VAL A 1 244 ? -0.605 -5.427 -10.521 1.00 89.69 244 VAL A CA 1
ATOM 1919 C C . VAL A 1 244 ? -0.947 -6.807 -11.067 1.00 89.69 244 VAL A C 1
ATOM 1921 O O . VAL A 1 244 ? -1.816 -6.947 -11.919 1.00 89.69 244 VAL A O 1
ATOM 1924 N N . ASN A 1 245 ? -0.239 -7.822 -10.582 1.00 90.44 245 ASN A N 1
ATOM 1925 C CA . ASN A 1 245 ? -0.401 -9.214 -10.992 1.00 90.44 245 ASN A CA 1
ATOM 1926 C C . ASN A 1 245 ? -1.269 -10.006 -10.008 1.00 90.44 245 ASN A C 1
ATOM 1928 O O . ASN A 1 245 ? -1.931 -10.964 -10.417 1.00 90.44 245 ASN A O 1
ATOM 1932 N N . VAL A 1 246 ? -1.232 -9.638 -8.720 1.00 91.75 246 VAL A N 1
ATOM 1933 C CA . VAL A 1 246 ? -1.989 -10.273 -7.631 1.00 91.75 246 VAL A CA 1
ATOM 1934 C C . VAL A 1 246 ? -2.424 -9.229 -6.605 1.00 91.75 246 VAL A C 1
ATOM 1936 O O . VAL A 1 246 ? -1.666 -8.309 -6.294 1.00 91.75 246 VAL A O 1
ATOM 1939 N N . ILE A 1 247 ? -3.634 -9.401 -6.073 1.00 89.81 247 ILE A N 1
ATOM 1940 C CA . ILE A 1 247 ? -4.142 -8.685 -4.899 1.00 89.81 247 ILE A CA 1
ATOM 1941 C C . ILE A 1 247 ? -4.464 -9.712 -3.819 1.00 89.81 247 ILE A C 1
ATOM 1943 O O . ILE A 1 247 ? -5.136 -10.704 -4.107 1.00 89.81 247 ILE A O 1
ATOM 1947 N N . THR A 1 248 ? -4.003 -9.481 -2.592 1.00 89.50 248 THR A N 1
ATOM 1948 C CA . THR A 1 248 ? -4.381 -10.290 -1.426 1.00 89.50 248 THR A CA 1
ATOM 1949 C C . THR A 1 248 ? -4.989 -9.410 -0.336 1.00 89.50 248 THR A C 1
ATOM 1951 O O . THR A 1 248 ? -4.550 -8.268 -0.194 1.00 89.50 248 THR A O 1
ATOM 1954 N N . TYR A 1 249 ? -6.005 -9.900 0.377 1.00 85.62 249 TYR A N 1
ATOM 1955 C CA . TYR A 1 249 ? -6.716 -9.182 1.444 1.00 85.62 249 TYR A CA 1
ATOM 1956 C C . TYR A 1 249 ? -7.423 -10.137 2.411 1.00 85.62 249 TYR A C 1
ATOM 1958 O O . TYR A 1 249 ? -7.538 -11.335 2.058 1.00 85.62 249 TYR A O 1
#

Radius of gyration: 18.69 Å; Cα contacts (8 Å, |Δi|>4): 472; chains: 1; bounding box: 45×45×52 Å

InterPro domains:
  IPR002830 UbiD decarboxylyase family [PTHR30108] (130-249)
  IPR048304 3-octaprenyl-4-hydroxybenzoate carboxy-lyase-like, Rift-related domain [PF01977] (130-249)
  IPR049383 3-octaprenyl-4-hydroxybenzoate carboxy-lyase-like, N-terminal domain [PF20695] (15-62)

pLDDT: mean 72.73, std 16.21, range [29.27, 95.56]

Solvent-accessible surface area (backbone atoms only — not comparable to full-atom values): 14297 Å² total; per-residue (Å²): 133,81,82,77,78,48,42,51,52,31,39,71,52,35,51,50,52,30,47,78,71,66,40,46,45,79,41,73,61,79,37,47,39,63,50,50,46,41,50,51,53,50,52,35,65,75,74,40,88,51,25,41,37,36,61,28,36,64,88,35,90,84,54,58,69,56,75,55,80,73,91,86,83,89,79,60,94,85,61,76,71,32,78,63,45,80,41,95,66,39,62,22,64,74,36,78,42,53,55,89,74,60,57,71,83,54,49,80,70,49,44,83,48,94,75,44,63,61,65,69,44,98,76,81,37,47,43,44,89,69,49,64,91,42,69,69,16,47,52,43,50,55,27,49,74,69,74,42,64,35,76,48,74,50,72,39,61,34,39,13,58,67,48,47,56,44,49,77,68,48,94,66,67,86,97,60,66,54,66,23,49,37,12,45,65,37,75,50,29,53,25,16,68,46,95,90,49,94,51,73,42,60,21,55,16,52,33,35,41,30,37,34,33,44,77,83,51,61,35,71,32,50,28,67,77,48,103,87,36,94,58,97,74,58,71,68,40,78,20,38,29,37,46,68,47,34,40,26,47

Organism: NCBI:txid1220188

Secondary structure (DSSP, 8-state):
------TTT-HHHHHHHHHHTT-EEEE-S-B-TTTHHHHHHHHHHHH---EEEES-BTT-SS------------SSTTS---PPEEES--GGGSSEEEGGG--GGGS----SSTT-S-SS-TTT--EE---TTSHHHHHHHHHHHHT-PEEEEEEES-TTHHHHHHHTTS-PPTT--HHHHHHHHHS--EEEE-SSSS-EEETT-SEEEEEEEEEEEEEEE----BTTB--S-PPPEEEEEEEEEEEE-